Protein AF-A0A2G9NGN3-F1 (afdb_monomer_lite)

Structure (mmCIF, N/CA/C/O backbone):
data_AF-A0A2G9NGN3-F1
#
_entry.id   AF-A0A2G9NGN3-F1
#
loop_
_atom_site.group_PDB
_atom_site.id
_atom_site.type_symbol
_atom_site.label_atom_id
_atom_site.label_alt_id
_atom_site.label_comp_id
_atom_site.label_asym_id
_atom_site.label_entity_id
_atom_site.label_seq_id
_atom_site.pdbx_PDB_ins_code
_atom_site.Cartn_x
_atom_site.Cartn_y
_atom_site.Cartn_z
_atom_site.occupancy
_atom_site.B_iso_or_equiv
_atom_site.auth_seq_id
_atom_site.auth_comp_id
_atom_site.auth_asym_id
_atom_site.auth_atom_id
_atom_site.pdbx_PDB_model_num
ATOM 1 N N . SER A 1 1 ? 14.730 -6.943 -9.036 1.00 82.19 1 SER A N 1
ATOM 2 C CA . SER A 1 1 ? 13.818 -6.317 -10.013 1.00 82.19 1 SER A CA 1
ATOM 3 C C . SER A 1 1 ? 13.736 -4.827 -9.700 1.00 82.19 1 SER A C 1
ATOM 5 O O . SER A 1 1 ? 13.784 -4.526 -8.514 1.00 82.19 1 SER A O 1
ATOM 7 N N . PRO A 1 2 ? 13.658 -3.907 -10.675 1.00 87.94 2 PRO A N 1
ATOM 8 C CA . PRO A 1 2 ? 13.724 -4.167 -12.115 1.00 87.94 2 PRO A CA 1
ATOM 9 C C . PRO A 1 2 ? 15.022 -4.877 -12.542 1.00 87.94 2 PRO A C 1
ATOM 11 O O . PRO A 1 2 ? 15.938 -5.084 -11.734 1.00 87.94 2 PRO A O 1
ATOM 14 N N . GLU A 1 3 ? 15.073 -5.373 -13.772 1.00 89.75 3 GLU A N 1
ATOM 15 C CA . GLU A 1 3 ? 16.328 -5.863 -14.355 1.00 89.75 3 GLU A CA 1
ATOM 16 C C . GLU A 1 3 ? 17.236 -4.690 -14.732 1.00 89.75 3 GLU A C 1
ATOM 18 O O . GLU A 1 3 ? 16.811 -3.532 -14.721 1.00 89.75 3 GLU A O 1
ATOM 23 N N . ASP A 1 4 ? 18.510 -4.977 -14.987 1.00 95.38 4 ASP A N 1
ATOM 24 C CA . ASP A 1 4 ? 19.425 -3.941 -15.453 1.00 95.38 4 ASP A CA 1
ATOM 25 C C . ASP A 1 4 ? 19.000 -3.433 -16.838 1.00 95.38 4 ASP A C 1
ATOM 27 O O . ASP A 1 4 ? 18.594 -4.211 -17.698 1.00 95.38 4 ASP A O 1
ATOM 31 N N . SER A 1 5 ? 19.083 -2.119 -17.040 1.00 94.56 5 SER A N 1
ATOM 32 C CA . SER A 1 5 ? 18.631 -1.412 -18.245 1.00 94.56 5 SER A CA 1
ATOM 33 C C . SER A 1 5 ? 17.129 -1.536 -18.549 1.00 94.56 5 SER A C 1
ATOM 35 O O . SER A 1 5 ? 16.701 -1.325 -19.686 1.00 94.56 5 SER A O 1
ATOM 37 N N . ALA A 1 6 ? 16.300 -1.830 -17.542 1.00 88.75 6 ALA A N 1
ATOM 38 C CA . ALA A 1 6 ? 14.851 -1.880 -17.715 1.00 88.75 6 ALA A CA 1
ATOM 39 C C . ALA A 1 6 ? 14.280 -0.518 -18.155 1.00 88.75 6 ALA A C 1
ATOM 41 O O . ALA A 1 6 ? 14.735 0.541 -17.718 1.00 88.75 6 ALA A O 1
ATOM 42 N N . THR A 1 7 ? 13.244 -0.546 -18.994 1.00 89.12 7 THR A N 1
ATOM 43 C CA . THR A 1 7 ? 12.468 0.640 -19.385 1.00 89.12 7 THR A CA 1
ATOM 44 C C . THR A 1 7 ? 11.006 0.424 -19.019 1.00 89.12 7 THR A C 1
ATOM 46 O O . THR A 1 7 ? 10.452 -0.634 -19.308 1.00 89.12 7 THR A O 1
ATOM 49 N N . THR A 1 8 ? 10.377 1.409 -18.384 1.00 80.81 8 THR A N 1
ATOM 50 C CA . THR A 1 8 ? 8.965 1.345 -17.989 1.00 80.81 8 THR A CA 1
ATOM 51 C C . THR A 1 8 ? 8.271 2.681 -18.224 1.00 80.81 8 THR A C 1
ATOM 53 O O . THR A 1 8 ? 8.883 3.742 -18.125 1.00 80.81 8 THR A O 1
ATOM 56 N N . THR A 1 9 ? 6.981 2.635 -18.540 1.00 77.69 9 THR A N 1
ATOM 57 C CA . THR A 1 9 ? 6.101 3.811 -18.586 1.00 77.69 9 THR A CA 1
ATOM 58 C C . THR A 1 9 ? 5.434 4.078 -17.233 1.00 77.69 9 THR A C 1
ATOM 60 O O . THR A 1 9 ? 4.827 5.125 -17.037 1.00 77.69 9 THR A O 1
ATOM 63 N N . ASN A 1 10 ? 5.556 3.144 -16.284 1.00 71.50 10 ASN A N 1
ATOM 64 C CA . ASN A 1 10 ? 5.054 3.301 -14.928 1.00 71.50 10 ASN A CA 1
ATOM 65 C C . ASN A 1 10 ? 6.069 4.086 -14.088 1.00 71.50 10 ASN A C 1
ATOM 67 O O . ASN A 1 10 ? 7.189 3.625 -13.861 1.00 71.50 10 ASN A O 1
ATOM 71 N N . ASN A 1 11 ? 5.659 5.262 -13.623 1.00 73.81 11 ASN A N 1
ATOM 72 C CA . ASN A 1 11 ? 6.430 6.099 -12.713 1.00 73.81 11 ASN A CA 1
ATOM 73 C C . ASN A 1 11 ? 6.553 5.483 -11.310 1.00 73.81 11 ASN A C 1
ATOM 75 O O . ASN A 1 11 ? 7.486 5.815 -10.588 1.00 73.81 11 ASN A O 1
ATOM 79 N N . LEU A 1 12 ? 5.673 4.562 -10.913 1.00 67.44 12 LEU A N 1
ATOM 80 C CA . LEU A 1 12 ? 5.796 3.827 -9.660 1.00 67.44 12 LEU A CA 1
ATOM 81 C C . LEU A 1 12 ? 6.631 2.556 -9.842 1.00 67.44 12 LEU A C 1
ATOM 83 O O . LEU A 1 12 ? 6.221 1.592 -10.491 1.00 67.44 12 LEU A O 1
ATOM 87 N N . VAL A 1 13 ? 7.803 2.535 -9.215 1.00 80.00 13 VAL A N 1
ATOM 88 C CA . VAL A 1 13 ? 8.791 1.469 -9.380 1.00 80.00 13 VAL A CA 1
ATOM 89 C C . VAL A 1 13 ? 8.933 0.666 -8.095 1.00 80.00 13 VAL A C 1
ATOM 91 O O . VAL A 1 13 ? 9.247 1.215 -7.039 1.00 80.00 13 VAL A O 1
ATOM 94 N N . ARG A 1 14 ? 8.770 -0.659 -8.204 1.00 81.44 14 ARG A N 1
ATOM 95 C CA . ARG A 1 14 ? 9.075 -1.624 -7.140 1.00 81.44 14 ARG A CA 1
ATOM 96 C C . ARG A 1 14 ? 10.495 -2.175 -7.309 1.00 81.44 14 ARG A C 1
ATOM 98 O O . ARG A 1 14 ? 10.758 -2.941 -8.234 1.00 81.44 14 ARG A O 1
ATOM 105 N N . PHE A 1 15 ? 11.384 -1.842 -6.377 1.00 85.94 15 PHE A N 1
ATOM 106 C CA . PHE A 1 15 ? 12.739 -2.383 -6.274 1.00 85.94 15 PHE A CA 1
ATOM 107 C C . PHE A 1 15 ? 12.742 -3.618 -5.377 1.00 85.94 15 PHE A C 1
ATOM 109 O O . PHE A 1 15 ? 12.853 -3.509 -4.159 1.00 85.94 15 PHE A O 1
ATOM 116 N N . PHE A 1 16 ? 12.585 -4.788 -5.983 1.00 85.56 16 PHE A N 1
ATOM 117 C CA . PHE A 1 16 ? 12.624 -6.077 -5.298 1.00 85.56 16 PHE A CA 1
ATOM 118 C C . PHE A 1 16 ? 14.050 -6.626 -5.215 1.00 85.56 16 PHE A C 1
ATOM 120 O O . PHE A 1 16 ? 14.773 -6.622 -6.224 1.00 85.56 16 PHE A O 1
ATOM 127 N N . TYR A 1 17 ? 14.414 -7.168 -4.054 1.00 87.56 17 TYR A N 1
ATOM 128 C CA . TYR A 1 17 ? 15.732 -7.730 -3.778 1.00 87.56 17 TYR A CA 1
ATOM 129 C C . TYR A 1 17 ? 15.653 -8.978 -2.902 1.00 87.56 17 TYR A C 1
ATOM 131 O O . TYR A 1 17 ? 14.761 -9.116 -2.077 1.00 87.56 17 TYR A O 1
ATOM 139 N N . GLY A 1 18 ? 16.624 -9.873 -3.078 1.00 85.12 18 GLY A N 1
ATOM 140 C CA . GLY A 1 18 ? 16.864 -10.979 -2.158 1.00 85.12 18 GLY A CA 1
ATOM 141 C C . GLY A 1 18 ? 18.117 -10.697 -1.340 1.00 85.12 18 GLY A C 1
ATOM 142 O O . GLY A 1 18 ? 19.122 -10.255 -1.899 1.00 85.12 18 GLY A O 1
ATOM 143 N N . ALA A 1 19 ? 18.053 -10.961 -0.041 1.00 83.69 19 ALA A N 1
ATOM 144 C CA . ALA A 1 19 ? 19.193 -10.948 0.861 1.00 83.69 19 ALA A CA 1
ATOM 145 C C . ALA A 1 19 ? 19.331 -12.343 1.481 1.00 83.69 19 ALA A C 1
ATOM 147 O O . ALA A 1 19 ? 18.387 -12.880 2.059 1.00 83.69 19 ALA A O 1
ATOM 148 N N . THR A 1 20 ? 20.499 -12.956 1.330 1.00 80.50 20 THR A N 1
ATOM 149 C CA . THR A 1 20 ? 20.820 -14.240 1.961 1.00 80.50 20 THR A CA 1
ATOM 150 C C . THR A 1 20 ? 21.951 -14.021 2.941 1.00 80.50 20 THR A C 1
ATOM 152 O O . THR A 1 20 ? 23.003 -13.518 2.549 1.00 80.50 20 THR A O 1
ATOM 155 N N . ASP A 1 21 ? 21.735 -14.420 4.184 1.00 75.50 21 ASP A N 1
ATOM 156 C CA . ASP A 1 21 ? 22.697 -14.294 5.270 1.00 75.50 21 ASP A CA 1
ATOM 157 C C . ASP A 1 21 ? 22.572 -15.527 6.172 1.00 75.50 21 ASP A C 1
ATOM 159 O O . ASP A 1 21 ? 21.479 -16.063 6.354 1.00 75.50 21 ASP A O 1
ATOM 163 N N . ASN A 1 22 ? 23.695 -16.003 6.695 1.00 72.00 22 ASN A N 1
ATOM 164 C CA . ASN A 1 22 ? 23.764 -17.109 7.638 1.00 72.00 22 ASN A CA 1
ATOM 165 C C . ASN A 1 22 ? 23.511 -16.690 9.099 1.00 72.00 22 ASN A C 1
ATOM 167 O O . ASN A 1 22 ? 23.334 -17.577 9.932 1.00 72.00 22 ASN A O 1
ATOM 171 N N . TYR A 1 23 ? 23.476 -15.387 9.408 1.00 69.25 23 TYR A N 1
ATOM 172 C CA . TYR A 1 23 ? 23.288 -14.838 10.761 1.00 69.25 23 TYR A CA 1
ATOM 173 C C . TYR A 1 23 ? 22.210 -13.742 10.858 1.00 69.25 23 TYR A C 1
ATOM 175 O O . TYR A 1 23 ? 22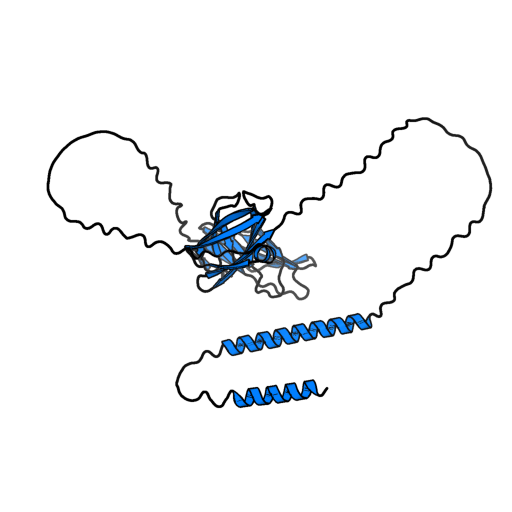.254 -12.923 11.774 1.00 69.25 23 TYR A O 1
ATOM 183 N N . GLU A 1 24 ? 21.214 -13.781 9.965 1.00 70.12 24 GLU A N 1
ATOM 184 C CA . GLU A 1 24 ? 20.130 -12.792 9.830 1.00 70.12 24 GLU A CA 1
ATOM 185 C C . GLU A 1 24 ? 20.623 -11.405 9.397 1.00 70.12 24 GLU A C 1
ATOM 187 O O . GLU A 1 24 ? 21.144 -10.605 10.181 1.00 70.12 24 GLU A O 1
ATOM 192 N N . ALA A 1 25 ? 20.355 -11.075 8.136 1.00 74.69 25 ALA A N 1
ATOM 193 C CA . ALA A 1 25 ? 20.560 -9.723 7.656 1.00 74.69 25 ALA A CA 1
ATOM 194 C C . ALA A 1 25 ? 19.607 -8.765 8.404 1.00 74.69 25 ALA A C 1
ATOM 196 O O . ALA A 1 25 ? 18.438 -9.075 8.631 1.00 74.69 25 ALA A O 1
ATOM 197 N N . ASN A 1 26 ? 20.106 -7.592 8.795 1.00 81.31 26 ASN A N 1
ATOM 198 C CA . ASN A 1 26 ? 19.409 -6.658 9.680 1.00 81.31 26 ASN A CA 1
ATOM 199 C C . ASN A 1 26 ? 18.567 -5.655 8.882 1.00 81.31 26 ASN A C 1
ATOM 201 O O . ASN A 1 26 ? 17.352 -5.544 9.054 1.00 81.31 26 ASN A O 1
ATOM 205 N N . ASN A 1 27 ? 19.216 -4.929 7.972 1.00 89.25 27 ASN A N 1
ATOM 206 C CA . ASN A 1 27 ? 18.572 -3.887 7.187 1.00 89.25 27 ASN A CA 1
ATOM 207 C C . ASN A 1 27 ? 19.219 -3.717 5.814 1.00 89.25 27 ASN A C 1
ATOM 209 O O . ASN A 1 27 ? 20.425 -3.866 5.655 1.00 89.25 27 ASN A O 1
ATOM 213 N N . CYS A 1 28 ? 18.417 -3.351 4.819 1.00 92.44 28 CYS A N 1
ATOM 214 C CA . CYS A 1 28 ? 18.902 -2.962 3.502 1.00 92.44 28 CYS A CA 1
ATOM 215 C C . CYS A 1 28 ? 18.580 -1.508 3.207 1.00 92.44 28 CYS A C 1
ATOM 217 O O . CYS A 1 28 ? 17.561 -0.971 3.641 1.00 92.44 28 CYS A O 1
ATOM 219 N N . SER A 1 29 ? 19.432 -0.883 2.413 1.00 94.75 29 SER A N 1
ATOM 220 C CA . SER A 1 29 ? 19.285 0.460 1.898 1.00 94.75 29 SER A CA 1
ATOM 221 C C . SER A 1 29 ? 19.186 0.464 0.379 1.00 94.75 29 SER A C 1
ATOM 223 O O . SER A 1 29 ? 19.890 -0.274 -0.303 1.00 94.75 29 SER A O 1
ATOM 225 N N . LEU A 1 30 ? 18.323 1.327 -0.156 1.00 94.69 30 LEU A N 1
ATOM 226 C CA . LEU A 1 30 ? 18.241 1.612 -1.586 1.00 94.69 30 LEU A CA 1
ATOM 227 C C . LEU A 1 30 ? 18.980 2.913 -1.884 1.00 94.69 30 LEU A C 1
ATOM 229 O O . LEU A 1 30 ? 18.683 3.955 -1.292 1.00 94.69 30 LEU A O 1
ATOM 233 N N . THR A 1 31 ? 19.886 2.870 -2.856 1.00 96.56 31 THR A N 1
ATOM 234 C CA . THR A 1 31 ? 20.535 4.060 -3.410 1.00 96.56 31 THR A CA 1
ATOM 235 C C . THR A 1 31 ? 20.034 4.338 -4.823 1.00 96.56 31 THR A C 1
ATOM 237 O O . THR A 1 31 ? 19.830 3.415 -5.610 1.00 96.56 31 THR A O 1
ATOM 240 N N . LYS A 1 32 ? 19.849 5.618 -5.158 1.00 94.56 32 LYS A N 1
ATOM 241 C CA . LYS A 1 32 ? 19.476 6.124 -6.484 1.00 94.56 32 LYS A CA 1
ATOM 242 C C . LYS A 1 32 ? 20.470 7.200 -6.903 1.00 94.56 32 LYS A C 1
ATOM 244 O O . LYS A 1 32 ? 20.630 8.189 -6.194 1.00 94.56 32 LYS A O 1
ATOM 249 N N . LYS A 1 33 ? 21.133 7.026 -8.049 1.00 92.00 33 LYS A N 1
ATOM 250 C CA . LYS A 1 33 ? 22.217 7.905 -8.531 1.00 92.00 33 LYS A CA 1
ATOM 251 C C . LYS A 1 33 ? 23.298 8.139 -7.463 1.00 92.00 33 LYS A C 1
ATOM 253 O O . LYS A 1 33 ? 23.784 9.249 -7.295 1.00 92.00 33 LYS A O 1
ATOM 258 N N . GLY A 1 34 ? 23.624 7.088 -6.705 1.00 88.88 34 GLY A N 1
ATOM 259 C CA . GLY A 1 34 ? 24.591 7.132 -5.602 1.00 88.88 34 GLY A CA 1
ATOM 260 C C . GLY A 1 34 ? 24.075 7.753 -4.297 1.00 88.88 34 GLY A C 1
ATOM 261 O O . GLY A 1 34 ? 24.792 7.734 -3.304 1.00 88.88 34 GLY A O 1
ATOM 262 N N . VAL A 1 35 ? 22.841 8.264 -4.260 1.00 91.25 35 VAL A N 1
ATOM 263 C CA . VAL A 1 35 ? 22.244 8.874 -3.063 1.00 91.25 35 VAL A CA 1
ATOM 264 C C . VAL A 1 35 ? 21.347 7.867 -2.356 1.00 91.25 35 VAL A C 1
ATOM 266 O O . VAL A 1 35 ? 20.499 7.242 -2.989 1.00 91.25 35 VAL A O 1
ATOM 269 N N . LEU A 1 36 ? 21.510 7.718 -1.042 1.00 91.56 36 LEU A N 1
ATOM 270 C CA . LEU A 1 36 ? 20.612 6.927 -0.202 1.00 91.56 36 LEU A CA 1
ATOM 271 C C . LEU A 1 36 ? 19.203 7.526 -0.232 1.00 91.56 36 LEU A C 1
ATOM 273 O O . LEU A 1 36 ? 19.026 8.692 0.109 1.00 91.56 36 LEU A O 1
ATOM 277 N N . ILE A 1 37 ? 18.207 6.726 -0.610 1.00 88.06 37 ILE A N 1
ATOM 278 C CA . ILE A 1 37 ? 16.809 7.172 -0.660 1.00 88.06 37 ILE A CA 1
ATOM 279 C C . ILE A 1 37 ? 15.879 6.379 0.252 1.00 88.06 37 ILE A C 1
ATOM 281 O O . ILE A 1 37 ? 14.797 6.870 0.541 1.00 88.06 37 ILE A O 1
ATOM 285 N N . GLY A 1 38 ? 16.291 5.205 0.744 1.00 86.19 38 GLY A N 1
ATOM 286 C CA . GLY A 1 38 ? 15.483 4.415 1.672 1.00 86.19 38 GLY A CA 1
ATOM 287 C C . GLY A 1 38 ? 16.278 3.392 2.465 1.00 86.19 38 GLY A C 1
ATOM 288 O O . GLY A 1 38 ? 17.346 2.966 2.032 1.00 86.19 38 GLY A O 1
ATOM 289 N N . ASN A 1 39 ? 15.725 2.980 3.606 1.00 88.19 39 ASN A N 1
ATOM 290 C CA . ASN A 1 39 ? 16.223 1.894 4.448 1.00 88.19 39 ASN A CA 1
ATOM 291 C C . ASN A 1 39 ? 15.035 1.054 4.953 1.00 88.19 39 ASN A C 1
ATOM 293 O O . ASN A 1 39 ? 13.986 1.618 5.262 1.00 88.19 39 ASN A O 1
ATOM 297 N N . LYS A 1 40 ? 15.167 -0.274 4.989 1.00 82.88 40 LYS A N 1
ATOM 298 C CA . LYS A 1 40 ? 14.117 -1.201 5.435 1.00 82.88 40 LYS A CA 1
ATOM 299 C C . LYS A 1 40 ? 14.741 -2.414 6.122 1.00 82.88 40 LYS A C 1
ATOM 301 O O . LYS A 1 40 ? 15.769 -2.913 5.665 1.00 82.88 40 LYS A O 1
ATOM 306 N N . GLY A 1 41 ? 14.096 -2.904 7.180 1.00 81.81 41 GLY A N 1
ATOM 307 C CA . GLY A 1 41 ? 14.403 -4.214 7.757 1.00 81.81 41 GLY A CA 1
ATOM 308 C C . GLY A 1 41 ? 14.161 -5.348 6.756 1.00 81.81 41 GLY A C 1
ATOM 309 O O . GLY A 1 41 ? 13.465 -5.169 5.752 1.00 81.81 41 GLY A O 1
ATOM 310 N N . ILE A 1 42 ? 14.761 -6.505 7.015 1.00 80.44 42 ILE A N 1
ATOM 311 C CA . ILE A 1 42 ? 14.714 -7.661 6.115 1.00 80.44 42 ILE A CA 1
ATOM 312 C C . ILE A 1 42 ? 13.763 -8.709 6.685 1.00 80.44 42 ILE A C 1
ATOM 314 O O . ILE A 1 42 ? 13.815 -9.026 7.868 1.00 80.44 42 ILE A O 1
ATOM 318 N N . ASN A 1 43 ? 12.913 -9.260 5.822 1.00 71.00 43 ASN A N 1
ATOM 319 C CA . ASN A 1 43 ? 12.114 -10.439 6.126 1.00 71.00 43 ASN A CA 1
ATOM 320 C C . ASN A 1 43 ? 12.844 -11.693 5.623 1.00 71.00 43 ASN A C 1
ATOM 322 O O . ASN A 1 43 ? 13.338 -11.717 4.491 1.00 71.00 43 ASN A O 1
ATOM 326 N N . GLU A 1 44 ? 12.892 -12.740 6.451 1.00 67.88 44 GLU A N 1
ATOM 327 C CA . GLU A 1 44 ? 13.602 -14.002 6.167 1.00 67.88 44 GLU A CA 1
ATOM 328 C C . GLU A 1 44 ? 13.041 -14.765 4.957 1.00 67.88 44 GLU A C 1
ATOM 330 O O . GLU A 1 44 ? 13.741 -15.559 4.329 1.00 67.88 44 GLU A O 1
ATOM 335 N N . ASP A 1 45 ? 11.783 -14.512 4.592 1.00 66.56 45 ASP A N 1
ATOM 336 C CA . ASP A 1 45 ? 11.112 -15.183 3.481 1.00 66.56 45 ASP A CA 1
ATOM 337 C C . ASP A 1 45 ? 11.571 -14.699 2.096 1.00 66.56 45 ASP A C 1
ATOM 339 O O . ASP A 1 45 ? 11.191 -15.306 1.093 1.00 66.56 45 ASP A O 1
ATOM 343 N N . ASN A 1 46 ? 12.361 -13.617 2.030 1.00 66.50 46 ASN A N 1
ATOM 344 C CA . ASN A 1 46 ? 12.819 -12.906 0.828 1.00 66.50 46 ASN A CA 1
ATOM 345 C C . ASN A 1 46 ? 11.734 -12.448 -0.163 1.00 66.50 46 ASN A C 1
ATOM 347 O O . ASN A 1 46 ? 12.009 -11.615 -1.021 1.00 66.50 46 ASN A O 1
ATOM 351 N N . ASN A 1 47 ? 10.496 -12.912 -0.021 1.00 62.81 47 ASN A N 1
ATOM 352 C CA . ASN A 1 47 ? 9.354 -12.567 -0.859 1.00 62.81 47 ASN A CA 1
ATOM 353 C C . ASN A 1 47 ? 8.769 -11.194 -0.514 1.00 62.81 47 ASN A C 1
ATOM 355 O O . ASN A 1 47 ? 8.035 -10.623 -1.317 1.00 62.81 47 ASN A O 1
ATOM 359 N N . SER A 1 48 ? 9.129 -10.641 0.643 1.00 68.06 48 SER A N 1
ATOM 360 C CA . SER A 1 48 ? 8.595 -9.373 1.152 1.00 68.06 48 SER A CA 1
ATOM 361 C C . SER A 1 48 ? 9.623 -8.220 1.130 1.00 68.06 48 SER A C 1
ATOM 363 O O . SER A 1 48 ? 9.373 -7.116 1.636 1.00 68.06 48 SER A O 1
ATOM 365 N N . ASN A 1 49 ? 10.791 -8.462 0.527 1.00 83.88 49 ASN A N 1
ATOM 366 C CA . ASN A 1 49 ? 11.931 -7.548 0.506 1.00 83.88 49 ASN A CA 1
ATOM 367 C C . ASN A 1 49 ? 11.901 -6.656 -0.741 1.00 83.88 49 ASN A C 1
ATOM 369 O O . ASN A 1 49 ? 12.399 -6.986 -1.819 1.00 83.88 49 ASN A O 1
ATOM 373 N N . TYR A 1 50 ? 11.265 -5.496 -0.593 1.00 84.12 50 TYR A N 1
ATOM 374 C CA . TYR A 1 50 ? 11.169 -4.506 -1.655 1.00 84.12 50 TYR A CA 1
ATOM 375 C C . TYR A 1 50 ? 11.048 -3.075 -1.128 1.00 84.12 50 TYR A C 1
ATOM 377 O O . TYR A 1 50 ? 10.550 -2.837 -0.021 1.00 84.12 50 TYR A O 1
ATOM 385 N N . PHE A 1 51 ? 11.439 -2.134 -1.986 1.00 82.38 51 PHE A N 1
ATOM 386 C CA . PHE A 1 51 ? 11.143 -0.708 -1.875 1.00 82.38 51 PHE A CA 1
ATOM 387 C C . PHE A 1 51 ? 10.194 -0.269 -2.984 1.00 82.38 51 PHE A C 1
ATOM 389 O O . PHE A 1 51 ? 10.218 -0.841 -4.073 1.00 82.38 51 PHE A O 1
ATOM 396 N N . ILE A 1 52 ? 9.398 0.769 -2.737 1.00 76.06 52 ILE A N 1
ATOM 397 C CA . ILE A 1 52 ? 8.508 1.352 -3.743 1.00 76.06 52 ILE A CA 1
ATOM 398 C C . ILE A 1 52 ? 8.726 2.858 -3.761 1.00 76.06 52 ILE A C 1
ATOM 400 O O . ILE A 1 52 ? 8.655 3.501 -2.719 1.00 76.06 52 ILE A O 1
ATOM 404 N N . TYR A 1 53 ? 9.019 3.402 -4.940 1.00 77.75 53 TYR A N 1
ATOM 405 C CA . TYR A 1 53 ? 9.213 4.835 -5.145 1.00 77.75 53 TYR A CA 1
ATOM 406 C C . TYR A 1 53 ? 8.516 5.289 -6.416 1.00 77.75 53 TYR A C 1
ATOM 408 O O . TYR A 1 53 ? 8.613 4.627 -7.449 1.00 77.75 53 TYR A O 1
ATOM 416 N N . THR A 1 54 ? 7.885 6.458 -6.352 1.00 77.00 54 THR A N 1
ATOM 417 C CA . THR A 1 54 ? 7.468 7.190 -7.547 1.00 77.00 54 THR A CA 1
ATOM 418 C C . THR A 1 54 ? 8.667 7.964 -8.085 1.00 77.00 54 THR A C 1
ATOM 420 O O . THR A 1 54 ? 9.285 8.753 -7.369 1.00 77.00 54 THR A O 1
ATOM 423 N N . LEU A 1 55 ? 9.025 7.712 -9.337 1.00 81.12 55 LEU A N 1
ATOM 424 C CA . LEU A 1 55 ? 10.104 8.356 -10.066 1.00 81.12 55 LEU A CA 1
ATOM 425 C C . LEU A 1 55 ? 9.521 9.134 -11.240 1.00 81.12 55 LEU A C 1
ATOM 427 O O . LEU A 1 55 ? 8.665 8.637 -11.963 1.00 81.12 55 LEU A O 1
ATOM 431 N N . GLU A 1 56 ? 10.000 10.354 -11.434 1.00 84.19 56 GLU A N 1
ATOM 432 C CA . GLU A 1 56 ? 9.684 11.134 -12.626 1.00 84.19 56 GLU A CA 1
ATOM 433 C C . GLU A 1 56 ? 10.271 10.482 -13.886 1.00 84.19 56 GLU A C 1
ATOM 435 O O . GLU A 1 56 ? 11.030 9.510 -13.827 1.00 84.19 56 GLU A O 1
ATOM 440 N N . ASN A 1 57 ? 9.931 11.030 -15.048 1.00 85.94 57 ASN A N 1
ATOM 441 C CA . ASN A 1 57 ? 10.558 10.601 -16.287 1.00 85.94 57 ASN A CA 1
ATOM 442 C C . ASN A 1 57 ? 12.058 10.874 -16.264 1.00 85.94 57 ASN A C 1
ATOM 444 O O . ASN A 1 57 ? 12.514 11.946 -15.867 1.00 85.94 57 ASN A O 1
ATOM 448 N N . GLY A 1 58 ? 12.829 9.913 -16.755 1.00 92.81 58 GLY A N 1
ATOM 449 C CA . GLY A 1 58 ? 14.271 10.042 -16.856 1.00 92.81 58 GLY A CA 1
ATOM 450 C C . GLY A 1 58 ? 15.006 8.728 -16.662 1.00 92.81 58 GLY A C 1
ATOM 451 O O . GLY A 1 58 ? 14.421 7.658 -16.512 1.00 92.81 58 GLY A O 1
ATOM 452 N N . GLN A 1 59 ? 16.331 8.830 -16.674 1.00 95.81 59 GLN A N 1
ATOM 453 C CA . GLN A 1 59 ? 17.231 7.704 -16.454 1.00 95.81 59 GLN A CA 1
ATOM 454 C C . GLN A 1 59 ? 17.798 7.751 -15.037 1.00 95.81 59 GLN A C 1
ATOM 456 O O . GLN A 1 59 ? 18.228 8.807 -14.551 1.00 95.81 59 GLN A O 1
ATOM 461 N N . TYR A 1 60 ? 17.823 6.594 -14.387 1.00 94.69 60 TYR A N 1
ATOM 462 C CA . TYR A 1 60 ? 18.277 6.397 -13.019 1.00 94.69 60 TYR A CA 1
ATOM 463 C C . TYR A 1 60 ? 19.234 5.216 -12.943 1.00 94.69 60 TYR A C 1
ATOM 465 O O . TYR A 1 60 ? 19.055 4.213 -13.626 1.00 94.69 60 TYR A O 1
ATOM 473 N N . THR A 1 61 ? 20.217 5.316 -12.055 1.00 97.25 61 THR A N 1
ATOM 474 C CA . THR A 1 61 ? 20.981 4.163 -11.579 1.00 97.25 61 THR A CA 1
ATOM 475 C C . THR A 1 61 ? 20.557 3.844 -10.157 1.00 97.25 61 THR A C 1
ATOM 477 O O . THR A 1 61 ? 20.242 4.759 -9.393 1.00 97.25 61 THR A O 1
ATOM 480 N N . TRP A 1 62 ? 20.527 2.570 -9.791 1.00 96.31 62 TRP A N 1
ATOM 481 C CA . TRP A 1 62 ? 20.144 2.141 -8.455 1.00 96.31 62 TRP A CA 1
ATOM 482 C C . TRP A 1 62 ? 20.924 0.909 -8.003 1.00 96.31 62 TRP A C 1
ATOM 484 O O . TRP A 1 62 ? 21.370 0.105 -8.820 1.00 96.31 62 TRP A O 1
ATOM 494 N N . SER A 1 63 ? 21.098 0.767 -6.694 1.00 97.12 63 SER A N 1
ATOM 495 C CA . SER A 1 63 ? 21.681 -0.426 -6.077 1.00 97.12 63 SER A CA 1
ATOM 496 C C . SER A 1 63 ? 21.133 -0.605 -4.667 1.00 97.12 63 SER A C 1
ATOM 498 O O . SER A 1 63 ? 20.617 0.349 -4.075 1.00 97.12 63 SER A O 1
ATOM 500 N N . ILE A 1 64 ? 21.215 -1.824 -4.144 1.00 95.38 64 ILE A N 1
ATOM 501 C CA . ILE A 1 64 ? 20.765 -2.144 -2.792 1.00 95.38 64 ILE A CA 1
ATOM 502 C C . ILE A 1 64 ? 21.948 -2.642 -1.979 1.00 95.38 64 ILE A C 1
ATOM 504 O O . ILE A 1 64 ? 22.681 -3.512 -2.440 1.00 95.38 64 ILE A O 1
ATOM 508 N N . THR A 1 65 ? 22.110 -2.103 -0.776 1.00 94.56 65 THR A N 1
ATOM 509 C CA . THR A 1 65 ? 23.154 -2.504 0.168 1.00 94.56 65 THR A CA 1
ATOM 510 C C . THR A 1 65 ? 22.501 -3.048 1.421 1.00 94.56 65 THR A C 1
ATOM 512 O O . THR A 1 65 ? 21.704 -2.357 2.041 1.00 94.56 65 THR A O 1
ATOM 515 N N . CYS A 1 66 ? 22.820 -4.275 1.804 1.00 93.00 66 CYS A N 1
ATOM 516 C CA . CYS A 1 66 ? 22.302 -4.892 3.018 1.00 93.00 66 CYS A CA 1
ATOM 517 C C . CYS A 1 66 ? 23.400 -4.988 4.067 1.00 93.00 66 CYS A C 1
ATOM 519 O O . CYS A 1 66 ? 24.548 -5.260 3.719 1.00 93.00 66 CYS A O 1
ATOM 521 N N . TYR A 1 67 ? 23.031 -4.765 5.324 1.00 90.44 67 TYR A N 1
ATOM 522 C CA . TYR A 1 67 ? 23.896 -4.836 6.490 1.00 90.44 67 TYR A CA 1
ATOM 523 C C . TYR A 1 67 ? 23.384 -5.916 7.439 1.00 90.44 67 TYR A C 1
ATOM 525 O O . TYR A 1 67 ? 22.172 -6.061 7.626 1.00 90.44 67 TYR A O 1
ATOM 533 N N . ASP A 1 68 ? 24.300 -6.658 8.047 1.00 89.75 68 ASP A N 1
ATOM 534 C CA . ASP A 1 68 ? 23.993 -7.604 9.117 1.00 89.75 68 ASP A CA 1
ATOM 535 C C . ASP A 1 68 ? 24.073 -6.930 10.502 1.00 89.75 68 ASP A C 1
ATOM 537 O O . ASP A 1 68 ? 24.390 -5.742 10.640 1.00 89.75 68 ASP A O 1
ATOM 541 N N . LYS A 1 69 ? 23.765 -7.684 11.562 1.00 84.94 69 LYS A N 1
ATOM 542 C CA . LYS A 1 69 ? 23.849 -7.186 12.949 1.00 84.94 69 LYS A CA 1
ATOM 543 C C . LYS A 1 69 ? 25.291 -6.951 13.424 1.00 84.94 69 LYS A C 1
ATOM 545 O O . LYS A 1 69 ? 25.492 -6.211 14.384 1.00 84.94 69 LYS A O 1
ATOM 550 N N . ALA A 1 70 ? 26.278 -7.566 12.773 1.00 88.19 70 ALA A N 1
ATOM 551 C CA . ALA A 1 70 ? 27.700 -7.401 13.067 1.00 88.19 70 ALA A CA 1
ATOM 552 C C . ALA A 1 70 ? 28.327 -6.200 12.328 1.00 88.19 70 ALA A C 1
ATOM 554 O O . ALA A 1 70 ? 29.488 -5.870 12.569 1.00 88.19 70 ALA A O 1
ATOM 555 N N . GLY A 1 71 ? 27.562 -5.526 11.463 1.00 87.31 71 GLY A N 1
ATOM 556 C CA . GLY A 1 71 ? 28.004 -4.384 10.668 1.00 87.31 71 GLY A CA 1
ATOM 557 C C . GLY A 1 71 ? 28.678 -4.758 9.345 1.00 87.31 71 GLY A C 1
ATOM 558 O O . GLY A 1 71 ? 29.172 -3.864 8.655 1.00 87.31 71 GLY A O 1
ATOM 559 N N . ASN A 1 72 ? 28.695 -6.037 8.954 1.00 89.81 72 ASN A N 1
ATOM 560 C CA . ASN A 1 72 ? 29.132 -6.419 7.615 1.00 89.81 72 ASN A CA 1
ATOM 561 C C . ASN A 1 72 ? 28.095 -5.962 6.596 1.00 89.81 72 ASN A C 1
ATOM 563 O O . ASN A 1 72 ? 26.904 -5.891 6.895 1.00 89.81 72 ASN A O 1
ATOM 567 N N . SER A 1 73 ? 28.544 -5.667 5.378 1.00 92.44 73 SER A N 1
ATOM 568 C CA . SER A 1 73 ? 27.645 -5.238 4.314 1.00 92.44 73 SER A CA 1
ATOM 569 C C . SER A 1 73 ? 27.979 -5.867 2.978 1.00 92.44 73 SER A C 1
ATOM 571 O O . SER A 1 73 ? 29.134 -6.185 2.692 1.00 92.44 73 SER A O 1
ATOM 573 N N . ASN A 1 74 ? 26.951 -6.023 2.153 1.00 92.69 74 ASN A N 1
ATOM 574 C CA . ASN A 1 74 ? 27.099 -6.428 0.768 1.00 92.69 74 ASN A CA 1
ATOM 575 C C . ASN A 1 74 ? 26.139 -5.632 -0.117 1.00 92.69 74 ASN A C 1
ATOM 577 O O . ASN A 1 74 ? 25.011 -5.337 0.282 1.00 92.69 74 ASN A O 1
ATOM 581 N N . SER A 1 75 ? 26.594 -5.292 -1.318 1.00 93.94 75 SER A N 1
ATOM 582 C CA . SER A 1 75 ? 25.849 -4.477 -2.273 1.00 93.94 75 SER A CA 1
ATOM 583 C C . SER A 1 75 ? 25.553 -5.265 -3.536 1.00 93.94 75 SER A C 1
ATOM 585 O O . SER A 1 75 ? 26.392 -6.014 -4.037 1.00 93.94 75 SER A O 1
ATOM 587 N N . THR A 1 76 ? 24.368 -5.056 -4.101 1.00 94.50 76 THR A N 1
ATOM 588 C CA . THR A 1 76 ? 24.068 -5.526 -5.452 1.00 94.50 76 THR A CA 1
ATOM 589 C C . THR A 1 76 ? 24.937 -4.795 -6.473 1.00 94.50 76 THR A C 1
ATOM 591 O O . THR A 1 76 ? 25.438 -3.698 -6.220 1.00 94.50 76 THR A O 1
ATOM 594 N N . SER A 1 77 ? 25.031 -5.345 -7.684 1.00 94.94 77 SER A N 1
ATOM 595 C CA . SER A 1 77 ? 25.488 -4.554 -8.824 1.00 94.94 77 SER A CA 1
ATOM 596 C C . SER A 1 77 ? 24.606 -3.314 -9.012 1.00 94.94 77 SER A C 1
ATOM 598 O O . SER A 1 77 ? 23.398 -3.344 -8.741 1.00 94.94 77 SER A O 1
ATOM 600 N N . THR A 1 78 ? 25.214 -2.224 -9.478 1.00 96.56 78 THR A N 1
ATOM 601 C CA . THR A 1 78 ? 24.480 -1.032 -9.907 1.00 96.56 78 THR A CA 1
ATOM 602 C C . THR A 1 78 ? 23.713 -1.349 -11.182 1.00 96.56 78 THR A C 1
ATOM 604 O O . THR A 1 78 ? 24.294 -1.856 -12.138 1.00 96.56 78 THR A O 1
ATOM 607 N N . ARG A 1 79 ? 22.417 -1.041 -11.191 1.00 96.12 79 ARG A N 1
ATOM 608 C CA . ARG A 1 79 ? 21.505 -1.278 -12.311 1.00 96.12 79 ARG A CA 1
ATOM 609 C C . ARG A 1 79 ? 20.954 0.030 -12.851 1.00 96.12 79 ARG A C 1
ATOM 611 O O . ARG A 1 79 ? 20.742 0.975 -12.092 1.00 96.12 79 ARG A O 1
ATOM 618 N N . SER A 1 80 ? 20.684 0.071 -14.145 1.00 96.56 80 SER A N 1
ATOM 619 C CA . SER A 1 80 ? 20.074 1.204 -14.838 1.00 96.56 80 SER A CA 1
ATOM 620 C C . SER A 1 80 ? 18.570 0.998 -15.019 1.00 96.56 80 SER A C 1
ATOM 622 O O . SER A 1 80 ? 18.102 -0.124 -15.198 1.00 96.56 80 SER A O 1
ATOM 624 N N . LEU A 1 81 ? 17.806 2.084 -14.963 1.00 94.75 81 LEU A N 1
ATOM 625 C CA . LEU A 1 81 ? 16.358 2.104 -15.142 1.00 94.75 81 LEU A CA 1
ATOM 626 C C . LEU A 1 81 ? 15.940 3.381 -15.876 1.00 94.75 81 LEU A C 1
ATOM 628 O O . LEU A 1 81 ? 16.329 4.477 -15.473 1.00 94.75 81 LEU A O 1
ATOM 632 N N . THR A 1 82 ? 15.104 3.244 -16.902 1.00 95.25 82 THR A N 1
ATOM 633 C CA . THR A 1 82 ? 14.528 4.365 -17.655 1.00 95.25 82 THR A CA 1
ATOM 634 C C . THR A 1 82 ? 13.021 4.445 -17.427 1.00 95.25 82 THR A C 1
ATOM 636 O O . THR A 1 82 ? 12.309 3.459 -17.621 1.00 95.25 82 THR A O 1
ATOM 639 N N . ILE A 1 83 ? 12.534 5.624 -17.039 1.00 89.31 83 ILE A N 1
ATOM 640 C CA . ILE A 1 83 ? 11.111 5.940 -16.883 1.00 89.31 83 ILE A CA 1
ATOM 641 C C . ILE A 1 83 ? 10.680 6.848 -18.034 1.00 89.31 83 ILE A C 1
ATOM 643 O O . ILE A 1 83 ? 11.169 7.970 -18.151 1.00 89.31 83 ILE A O 1
ATOM 647 N N . ASN A 1 84 ? 9.757 6.362 -18.861 1.00 86.31 84 ASN A N 1
ATOM 648 C CA . ASN A 1 84 ? 9.171 7.075 -19.998 1.00 86.31 84 ASN A CA 1
ATOM 649 C C . ASN A 1 84 ? 7.641 7.101 -19.864 1.00 86.31 84 ASN A C 1
ATOM 651 O O . ASN A 1 84 ? 6.919 6.632 -20.742 1.00 86.31 84 ASN A O 1
ATOM 655 N N . GLY A 1 85 ? 7.138 7.562 -18.721 1.00 67.50 85 GLY A N 1
ATOM 656 C CA . GLY A 1 85 ? 5.707 7.684 -18.475 1.00 67.50 85 GLY A CA 1
ATOM 657 C C . GLY A 1 85 ? 5.107 8.913 -19.148 1.00 67.50 85 GLY A C 1
ATOM 658 O O . GLY A 1 85 ? 5.747 9.948 -19.299 1.00 67.50 85 GLY A O 1
ATOM 659 N N . ILE A 1 86 ? 3.847 8.833 -19.543 1.00 55.38 86 ILE A N 1
ATOM 660 C CA . ILE A 1 86 ? 3.049 10.028 -19.818 1.00 55.38 86 ILE A CA 1
ATOM 661 C C . ILE A 1 86 ? 2.562 10.516 -18.456 1.00 55.38 86 ILE A C 1
ATOM 663 O O . ILE A 1 86 ? 1.809 9.810 -17.790 1.00 55.38 86 ILE A O 1
ATOM 667 N N . LEU A 1 87 ? 3.033 11.682 -18.002 1.00 53.06 87 LEU A N 1
ATOM 668 C CA . LEU A 1 87 ? 2.379 12.363 -16.887 1.00 53.06 87 LEU A CA 1
ATOM 669 C C . LEU A 1 87 ? 0.954 12.642 -17.366 1.00 53.06 87 LEU A C 1
ATOM 671 O O . LEU A 1 87 ? 0.781 13.407 -18.315 1.00 53.06 87 LEU A O 1
ATOM 675 N N . GLU A 1 88 ? -0.045 11.975 -16.783 1.00 50.75 88 GLU A N 1
ATOM 676 C CA . GLU A 1 88 ? -1.438 12.348 -17.010 1.00 50.75 88 GLU A CA 1
ATOM 677 C C . GLU A 1 88 ? -1.560 13.811 -16.592 1.00 50.75 88 GLU A C 1
ATOM 679 O O . GLU A 1 88 ? -1.470 14.139 -15.405 1.00 50.75 88 GLU A O 1
ATOM 684 N N . ALA A 1 89 ? 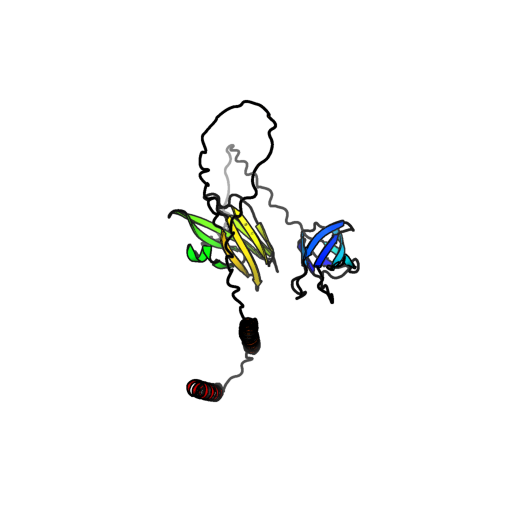-1.661 14.696 -17.586 1.00 45.06 89 ALA A N 1
ATOM 685 C CA . ALA A 1 89 ? -1.889 16.106 -17.357 1.00 45.06 89 ALA A CA 1
ATOM 686 C C . ALA A 1 89 ? -3.130 16.210 -16.471 1.00 45.06 89 ALA A C 1
ATOM 688 O O . ALA A 1 89 ? -4.192 15.689 -16.817 1.00 45.06 89 ALA A O 1
ATOM 689 N N . GLN A 1 90 ? -2.969 16.819 -15.296 1.00 44.06 90 GLN A N 1
ATOM 690 C CA . GLN A 1 90 ? -4.104 17.179 -14.458 1.00 44.06 90 GLN A CA 1
ATOM 691 C C . GLN A 1 90 ? -5.110 17.928 -15.342 1.00 44.06 90 GLN A C 1
ATOM 693 O O . GLN A 1 90 ? -4.681 18.818 -16.082 1.00 44.06 90 GLN A O 1
ATOM 698 N N . PRO A 1 91 ? -6.408 17.572 -15.330 1.00 45.47 91 PRO A N 1
ATOM 699 C CA . PRO A 1 91 ? -7.393 18.349 -16.058 1.00 45.47 91 PRO A CA 1
ATOM 700 C C . PRO A 1 91 ? -7.364 19.767 -15.484 1.00 45.47 91 PRO A C 1
ATOM 702 O O . PRO A 1 91 ? -7.699 19.982 -14.320 1.00 45.47 91 PRO A O 1
ATOM 705 N N . GLU A 1 92 ? -6.888 20.719 -16.286 1.00 48.12 92 GLU A N 1
ATOM 706 C CA . GLU A 1 92 ? -6.956 22.140 -15.961 1.00 48.12 92 GLU A CA 1
ATOM 707 C C . GLU A 1 92 ? -8.419 22.494 -15.646 1.00 48.12 92 GLU A C 1
ATOM 709 O O . GLU A 1 92 ? -9.318 22.079 -16.389 1.00 48.12 92 GLU A O 1
ATOM 714 N N . PRO A 1 93 ? -8.702 23.234 -14.560 1.00 47.28 93 PRO A N 1
ATOM 715 C CA . PRO A 1 93 ? -10.062 23.631 -14.239 1.00 47.28 93 PRO A CA 1
ATOM 716 C C . PRO A 1 93 ? -10.623 24.483 -15.381 1.00 47.28 93 PRO A C 1
ATOM 718 O O . PRO A 1 93 ? -10.123 25.567 -15.688 1.00 47.28 93 PRO A O 1
ATOM 721 N N . SER A 1 94 ? -11.692 23.995 -16.011 1.00 43.38 94 SER A N 1
ATOM 722 C CA . SER A 1 94 ? -12.458 24.747 -16.998 1.00 43.38 94 SER A CA 1
ATOM 723 C C . SER A 1 94 ? -13.090 25.960 -16.318 1.00 43.38 94 SER A C 1
ATOM 725 O O . SER A 1 94 ? -14.134 25.868 -15.666 1.00 43.38 94 SER A O 1
ATOM 727 N N . ASN A 1 95 ? -12.434 27.109 -16.453 1.00 44.09 95 ASN A N 1
ATOM 728 C CA . ASN A 1 95 ? -12.929 28.387 -15.972 1.00 44.09 95 ASN A CA 1
ATOM 729 C C . ASN A 1 95 ? -14.155 28.781 -16.809 1.00 44.09 95 ASN A C 1
ATOM 731 O O . ASN A 1 95 ? -14.044 29.369 -17.886 1.00 44.09 95 ASN A O 1
ATOM 735 N N . THR A 1 96 ? -15.343 28.419 -16.327 1.00 44.31 96 THR A N 1
ATOM 736 C CA . THR A 1 96 ? -16.607 28.809 -16.954 1.00 44.31 96 THR A CA 1
ATOM 737 C C . THR A 1 96 ? -16.930 30.229 -16.507 1.00 44.31 96 THR A C 1
ATOM 739 O O . THR A 1 96 ? -17.573 30.464 -15.489 1.00 44.31 96 THR A O 1
ATOM 742 N N . SER A 1 97 ? -16.419 31.197 -17.261 1.00 46.59 97 SER A N 1
ATOM 743 C CA . SER A 1 97 ? -16.767 32.609 -17.129 1.00 46.59 97 SER A CA 1
ATOM 744 C C . SER A 1 97 ? -18.162 32.845 -17.718 1.00 46.59 97 SER A C 1
ATOM 746 O O . SER A 1 97 ? -18.315 33.044 -18.924 1.00 46.59 97 SER A O 1
ATOM 748 N N . THR A 1 98 ? -19.188 32.864 -16.869 1.00 48.06 98 THR A N 1
ATOM 749 C CA . THR A 1 98 ? -20.486 33.476 -17.183 1.00 48.06 98 THR A CA 1
ATOM 750 C C . THR A 1 98 ? -20.334 34.992 -17.304 1.00 48.06 98 THR A C 1
ATOM 752 O O . THR A 1 98 ? -20.225 35.694 -16.300 1.00 48.06 98 THR A O 1
ATOM 755 N N . GLY A 1 99 ? -20.354 35.491 -18.540 1.00 41.47 99 GLY A N 1
ATOM 756 C CA . GLY A 1 99 ? -20.477 36.907 -18.875 1.00 41.47 99 GLY A CA 1
ATOM 757 C C . GLY A 1 99 ? -21.609 37.109 -19.878 1.00 41.47 99 GLY A C 1
ATOM 758 O O . GLY A 1 99 ? -21.460 36.815 -21.059 1.00 41.47 99 GLY A O 1
ATOM 759 N N . SER A 1 100 ? -22.752 37.576 -19.383 1.00 53.66 100 SER A N 1
ATOM 760 C CA . SER A 1 100 ? -23.953 37.920 -20.147 1.00 53.66 100 SER A CA 1
ATOM 761 C C . SER A 1 100 ? -23.718 39.071 -21.134 1.00 53.66 100 SER A C 1
ATOM 763 O O . SER A 1 100 ? -23.107 40.073 -20.768 1.00 53.66 100 SER A O 1
ATOM 765 N N . GLY A 1 101 ? -24.310 38.996 -22.335 1.00 39.75 101 GLY A N 1
ATOM 766 C CA . GLY A 1 101 ? -24.443 40.162 -23.217 1.00 39.75 101 GLY A CA 1
ATOM 767 C C . GLY A 1 101 ? -25.024 39.903 -24.616 1.00 39.75 101 GLY A C 1
ATOM 768 O O . GLY A 1 101 ? -24.279 39.608 -25.536 1.00 39.75 101 GLY A O 1
ATOM 769 N N . GLY A 1 102 ? -26.337 40.123 -24.778 1.00 43.34 102 GLY A N 1
ATOM 770 C CA . GLY A 1 102 ? -26.904 40.927 -25.881 1.00 43.34 102 GLY A CA 1
ATOM 771 C C . GLY A 1 102 ? -27.114 40.338 -27.291 1.00 43.34 102 GLY A C 1
ATOM 772 O O . GLY A 1 102 ? -26.223 40.383 -28.123 1.00 43.34 102 GLY A O 1
ATOM 773 N N . SER A 1 103 ? -28.375 39.978 -27.567 1.00 47.91 103 SER A N 1
ATOM 774 C CA . SER A 1 103 ? -29.213 40.318 -28.742 1.00 47.91 103 SER A CA 1
ATOM 775 C C . SER A 1 103 ? -28.689 40.248 -30.194 1.00 47.91 103 SER A C 1
ATOM 777 O O . SER A 1 103 ? -27.923 41.102 -30.626 1.00 47.91 103 SER A O 1
ATOM 779 N N . GLY A 1 104 ? -29.376 39.432 -31.014 1.00 40.91 104 GLY A N 1
ATOM 780 C CA . GLY A 1 104 ? -29.825 39.844 -32.357 1.00 40.91 104 GLY A CA 1
ATOM 781 C C . GLY A 1 104 ? -29.735 38.797 -33.479 1.00 40.91 104 GLY A C 1
ATOM 782 O O . GLY A 1 104 ? -28.647 38.351 -33.813 1.00 40.91 104 GLY A O 1
ATOM 783 N N . GLY A 1 105 ? -30.862 38.523 -34.154 1.00 39.09 105 GLY A N 1
ATOM 784 C CA . GLY A 1 105 ? -30.860 38.200 -35.592 1.00 39.09 105 GLY A CA 1
ATOM 785 C C . GLY A 1 105 ? -31.395 36.828 -36.014 1.00 39.09 105 GLY A C 1
ATOM 786 O O . GLY A 1 105 ? -30.815 35.794 -35.719 1.00 39.09 105 GLY A O 1
ATOM 787 N N . SER A 1 106 ? -32.497 36.863 -36.761 1.00 44.84 106 SER A N 1
ATOM 788 C CA . SER A 1 106 ? -33.291 35.760 -37.308 1.00 44.84 106 SER A CA 1
ATOM 789 C C . SER A 1 106 ? -32.667 35.021 -38.505 1.00 44.84 106 SER A C 1
ATOM 791 O O . SER A 1 106 ? -32.044 35.652 -39.353 1.00 44.84 106 SER A O 1
ATOM 793 N N . GLY A 1 107 ? -33.039 33.741 -38.679 1.00 39.97 107 GLY A N 1
ATOM 794 C CA . GLY A 1 107 ? -33.311 33.158 -40.004 1.00 39.97 107 GLY A CA 1
ATOM 795 C C . GLY A 1 107 ? -32.680 31.794 -40.330 1.00 39.97 107 GLY A C 1
ATOM 796 O O . GLY A 1 107 ? -31.496 31.730 -40.625 1.00 39.97 107 GLY A O 1
ATOM 797 N N . GLY A 1 108 ? -33.516 30.750 -40.450 1.00 35.34 108 GLY A N 1
ATOM 798 C CA . GLY A 1 108 ? -33.395 29.783 -41.557 1.00 35.34 108 GLY A CA 1
ATOM 799 C C . GLY A 1 108 ? -33.071 28.307 -41.258 1.00 35.34 108 GLY A C 1
ATOM 800 O O . GLY A 1 108 ? -31.911 27.936 -41.171 1.00 35.34 108 GLY A O 1
ATOM 801 N N . SER A 1 109 ? -34.120 27.479 -41.364 1.00 48.09 109 SER A N 1
ATOM 802 C CA . SER A 1 109 ? -34.171 26.085 -41.864 1.00 48.09 109 SER A CA 1
ATOM 803 C C . SER A 1 109 ? -33.743 24.880 -40.997 1.00 48.09 109 SER A C 1
ATOM 805 O O . SER A 1 109 ? -32.843 24.987 -40.171 1.00 48.09 109 SER A O 1
ATOM 807 N N . PRO A 1 110 ? -34.405 23.712 -41.189 1.00 48.19 110 PRO A N 1
ATOM 808 C CA . PRO A 1 110 ? -34.365 22.585 -40.267 1.00 48.19 110 PRO A CA 1
ATOM 809 C C . PRO A 1 110 ? -33.264 21.591 -40.649 1.00 48.19 110 PRO A C 1
ATOM 811 O O . PRO A 1 110 ? -33.241 21.055 -41.756 1.00 48.19 110 PRO A O 1
ATOM 814 N N . GLY A 1 111 ? -32.359 21.343 -39.708 1.00 35.94 111 GLY A N 1
ATOM 815 C CA . GLY A 1 111 ? -31.370 20.275 -39.765 1.00 35.94 111 GLY A CA 1
ATOM 816 C C . GLY A 1 111 ? -31.648 19.292 -38.643 1.00 35.94 111 GLY A C 1
ATOM 817 O O . GLY A 1 111 ? -31.270 19.520 -37.499 1.00 35.94 111 GLY A O 1
ATOM 818 N N . GLU A 1 112 ? -32.361 18.231 -38.990 1.00 51.72 112 GLU A N 1
ATOM 819 C CA . GLU A 1 112 ? -32.519 17.008 -38.217 1.00 51.72 112 GLU A CA 1
ATOM 820 C C . GLU A 1 112 ? -31.135 16.466 -37.835 1.00 51.72 112 GLU A C 1
ATOM 822 O O . GLU A 1 112 ? -30.374 16.001 -38.680 1.00 51.72 112 GLU A O 1
ATOM 827 N N . SER A 1 113 ? -30.781 16.577 -36.558 1.00 40.25 113 SER A N 1
ATOM 828 C CA . SER A 1 113 ? -29.600 15.937 -35.992 1.00 40.25 113 SER A CA 1
ATOM 829 C C . SER A 1 113 ? -29.988 15.445 -34.612 1.00 40.25 113 SER A C 1
ATOM 831 O O . SER A 1 113 ? -30.025 16.212 -33.653 1.00 40.25 113 SER A O 1
ATOM 833 N N . GLY A 1 114 ? -30.357 14.166 -34.555 1.00 44.00 114 GLY A N 1
ATOM 834 C CA . GLY A 1 114 ? -30.716 13.477 -33.328 1.00 44.00 114 GLY A CA 1
ATOM 835 C C . GLY A 1 114 ? -29.585 13.577 -32.315 1.00 44.00 114 GLY A C 1
ATOM 836 O O . GLY A 1 114 ? -28.530 12.970 -32.480 1.00 44.00 114 GLY A O 1
ATOM 837 N N . THR A 1 115 ? -29.817 14.354 -31.265 1.00 36.12 115 THR A N 1
ATOM 838 C CA . THR A 1 115 ? -29.097 14.230 -30.009 1.00 36.12 115 THR A CA 1
ATOM 839 C C . THR A 1 115 ? -29.612 12.963 -29.344 1.00 36.12 115 THR A C 1
ATOM 841 O O . THR A 1 115 ? -30.706 12.941 -28.783 1.00 36.12 115 THR A O 1
ATOM 844 N N . THR A 1 116 ? -28.851 11.878 -29.451 1.00 42.50 116 THR A N 1
ATOM 845 C CA . THR A 1 116 ? -28.916 10.805 -28.462 1.00 42.50 116 THR A CA 1
ATOM 846 C C . THR A 1 116 ? -28.489 11.411 -27.134 1.00 42.50 116 THR A C 1
ATOM 848 O O . THR A 1 116 ? -27.300 11.569 -26.871 1.00 42.50 116 THR A O 1
ATOM 851 N N . GLU A 1 117 ? -29.475 11.827 -26.343 1.00 44.41 117 GLU A N 1
ATOM 852 C CA . GLU A 1 117 ? -29.330 11.928 -24.899 1.00 44.41 117 GLU A CA 1
ATOM 853 C C . GLU A 1 117 ? -28.946 10.521 -24.430 1.00 44.41 117 GLU A C 1
ATOM 855 O O . GLU A 1 117 ? -29.757 9.595 -24.471 1.00 44.41 117 GLU A O 1
ATOM 860 N N . GLU A 1 118 ? -27.665 10.325 -24.108 1.00 47.88 118 GLU A N 1
ATOM 861 C CA . GLU A 1 118 ? -27.248 9.168 -23.327 1.00 47.88 118 GLU A CA 1
ATOM 862 C C . GLU A 1 118 ? -27.965 9.281 -21.985 1.00 47.88 118 GLU A C 1
ATOM 864 O O . GLU A 1 118 ? -27.634 10.109 -21.140 1.00 47.88 118 GLU A O 1
ATOM 869 N N . GLU A 1 119 ? -29.018 8.484 -21.848 1.00 43.72 119 GLU A N 1
ATOM 870 C CA . GLU A 1 119 ? -29.724 8.246 -20.603 1.00 43.72 119 GLU A CA 1
ATOM 871 C C . GLU A 1 119 ? -28.681 7.802 -19.566 1.00 43.72 119 GLU A C 1
ATOM 873 O O . GLU A 1 119 ? -28.143 6.695 -19.652 1.00 43.72 119 GLU A O 1
ATOM 878 N N . GLU A 1 120 ? -28.333 8.691 -18.624 1.00 40.84 120 GLU A N 1
ATOM 879 C CA . GLU A 1 120 ? -27.489 8.356 -17.478 1.00 40.84 120 GLU A CA 1
ATOM 880 C C . GLU A 1 120 ? -28.185 7.241 -16.698 1.00 40.84 120 GLU A C 1
ATOM 882 O O . GLU A 1 120 ? -29.073 7.473 -15.876 1.00 40.84 120 GLU A O 1
ATOM 887 N N . VAL A 1 121 ? -27.798 5.998 -16.985 1.00 40.03 121 VAL A N 1
ATOM 888 C CA . VAL A 1 121 ? -28.246 4.836 -16.228 1.00 40.03 121 VAL A CA 1
ATOM 889 C C . VAL A 1 121 ? -27.820 5.073 -14.777 1.00 40.03 121 VAL A C 1
ATOM 891 O O . VAL A 1 121 ? -26.616 5.178 -14.519 1.00 40.03 121 VAL A O 1
ATOM 894 N N . PRO A 1 122 ? -28.759 5.167 -13.817 1.00 42.91 122 PRO A N 1
ATOM 895 C CA . PRO A 1 122 ? -28.415 5.464 -12.437 1.00 42.91 122 PRO A CA 1
ATOM 896 C C . PRO A 1 122 ? -27.468 4.382 -11.915 1.00 42.91 122 PRO A C 1
ATOM 898 O O . PRO A 1 122 ? -27.817 3.199 -11.851 1.00 42.91 122 PRO A O 1
ATOM 901 N N . ARG A 1 123 ? -26.244 4.795 -11.569 1.00 46.97 123 ARG A N 1
ATOM 902 C CA . ARG A 1 123 ? -25.216 3.928 -10.986 1.00 46.97 123 ARG A CA 1
ATOM 903 C C . ARG A 1 123 ? -25.780 3.301 -9.712 1.00 46.97 123 ARG A C 1
ATOM 905 O O . ARG A 1 123 ? -26.036 3.995 -8.732 1.00 46.97 123 ARG A O 1
ATOM 912 N N . GLN A 1 124 ? -25.990 1.985 -9.720 1.00 45.44 124 GLN A N 1
ATOM 913 C CA . GLN A 1 124 ? -26.348 1.250 -8.510 1.00 45.44 124 GLN A CA 1
ATOM 914 C C . GLN A 1 124 ? -25.129 1.188 -7.588 1.00 45.44 124 GLN A C 1
ATOM 916 O O . GLN A 1 124 ? -24.267 0.323 -7.734 1.00 45.44 124 GLN A O 1
ATOM 921 N N . VAL A 1 125 ? -25.066 2.111 -6.631 1.00 49.75 125 VAL A N 1
ATOM 922 C CA . VAL A 1 125 ? -24.115 2.051 -5.521 1.00 49.75 125 VAL A CA 1
ATOM 923 C C . VAL A 1 125 ? -24.564 0.923 -4.596 1.00 49.75 125 VAL A C 1
ATOM 925 O O . VAL A 1 125 ? -25.643 0.979 -4.001 1.00 49.75 125 VAL A O 1
ATOM 928 N N . ALA A 1 126 ? -23.764 -0.135 -4.495 1.00 49.22 126 ALA A N 1
ATOM 929 C CA . ALA A 1 126 ? -23.992 -1.170 -3.499 1.00 49.22 126 ALA A CA 1
ATOM 930 C C . ALA A 1 126 ? -23.742 -0.559 -2.110 1.00 49.22 126 ALA A C 1
ATOM 932 O O . ALA A 1 126 ? -22.607 -0.305 -1.720 1.00 49.22 126 ALA A O 1
ATOM 933 N N . ALA A 1 127 ? -24.814 -0.271 -1.374 1.00 52.03 127 ALA A N 1
ATOM 934 C CA . ALA A 1 127 ? -24.716 0.268 -0.024 1.00 52.03 127 ALA A CA 1
ATOM 935 C C . ALA A 1 127 ? -24.343 -0.856 0.956 1.00 52.03 127 ALA A C 1
ATOM 937 O O . ALA A 1 127 ? -25.156 -1.743 1.224 1.00 52.03 127 ALA A O 1
ATOM 938 N N . TYR A 1 128 ? -23.130 -0.819 1.509 1.00 56.38 128 TYR A N 1
ATOM 939 C CA . TYR A 1 128 ? -22.691 -1.757 2.545 1.00 56.38 128 TYR A CA 1
ATOM 940 C C . TYR A 1 128 ? -22.645 -1.047 3.896 1.00 56.38 128 TYR A C 1
ATOM 942 O O . TYR A 1 128 ? -21.858 -0.138 4.114 1.00 56.38 128 TYR A O 1
ATOM 950 N N . THR A 1 129 ? -23.471 -1.473 4.848 1.00 58.44 129 THR A N 1
ATOM 951 C CA . THR A 1 129 ? -23.436 -0.903 6.202 1.00 58.44 129 THR A CA 1
ATOM 952 C C . THR A 1 129 ? -22.567 -1.775 7.102 1.00 58.44 129 THR A C 1
ATOM 954 O O . THR A 1 129 ? -23.001 -2.854 7.493 1.00 58.44 129 THR A O 1
ATOM 957 N N . ALA A 1 130 ? -21.358 -1.313 7.430 1.00 65.50 130 ALA A N 1
ATOM 958 C CA . ALA A 1 130 ? -20.534 -1.925 8.473 1.00 65.50 130 ALA A CA 1
ATOM 959 C C . ALA A 1 130 ? -21.074 -1.562 9.868 1.00 65.50 130 ALA A C 1
ATOM 961 O O . ALA A 1 130 ? -21.491 -0.425 10.100 1.00 65.50 130 ALA A O 1
ATOM 962 N N . THR A 1 131 ? -21.080 -2.521 10.792 1.00 69.75 131 THR A N 1
ATOM 963 C CA . THR A 1 131 ? -21.425 -2.300 12.207 1.00 69.75 131 THR A CA 1
ATOM 964 C C . THR A 1 131 ? -20.217 -1.810 13.012 1.00 69.75 131 THR A C 1
ATOM 966 O O . THR A 1 131 ? -19.071 -2.015 12.614 1.00 69.75 131 THR A O 1
ATOM 969 N N . ASP A 1 132 ? -20.448 -1.215 14.186 1.00 72.81 132 ASP A N 1
ATOM 970 C CA . ASP A 1 132 ? -19.362 -0.739 15.062 1.00 72.81 132 ASP A CA 1
ATOM 971 C C . ASP A 1 132 ? -18.380 -1.856 15.439 1.00 72.81 132 ASP A C 1
ATOM 973 O O . ASP A 1 132 ? -17.167 -1.686 15.335 1.00 72.81 132 ASP A O 1
ATOM 977 N N . ASN A 1 133 ? -18.898 -3.039 15.779 1.00 72.38 133 ASN A N 1
ATOM 978 C CA . ASN A 1 133 ? -18.075 -4.199 16.133 1.00 72.38 133 ASN A CA 1
ATOM 979 C C . ASN A 1 133 ? -17.194 -4.666 14.960 1.00 72.38 133 ASN A C 1
ATOM 981 O O . ASN A 1 133 ? -16.053 -5.091 15.157 1.00 72.38 133 ASN A O 1
ATOM 985 N N . GLU A 1 134 ? -17.709 -4.600 13.730 1.00 71.31 134 GLU A N 1
ATOM 986 C CA . GLU A 1 134 ? -16.938 -4.925 12.525 1.00 71.31 134 GLU A CA 1
ATOM 987 C C . GLU A 1 134 ? -15.845 -3.882 12.274 1.00 71.31 134 GLU A C 1
ATOM 989 O O . GLU A 1 134 ? -14.709 -4.239 11.966 1.00 71.31 134 GLU A O 1
ATOM 994 N N . MET A 1 135 ? -16.146 -2.600 12.486 1.00 81.88 135 MET A N 1
ATOM 995 C CA . MET A 1 135 ? -15.173 -1.518 12.334 1.00 81.88 135 MET A CA 1
ATOM 996 C C . MET A 1 135 ? -14.104 -1.508 13.437 1.00 81.88 135 MET A C 1
ATOM 998 O O . MET A 1 135 ? -12.990 -1.049 13.194 1.00 81.88 135 MET A O 1
ATOM 1002 N N . GLU A 1 136 ? -14.381 -2.033 14.631 1.00 82.50 136 GLU A N 1
ATOM 1003 C CA . GLU A 1 136 ? -13.377 -2.195 15.694 1.00 82.50 136 GLU A CA 1
ATOM 1004 C C . GLU A 1 136 ? -12.455 -3.402 15.463 1.00 82.50 136 GLU A C 1
ATOM 1006 O O . GLU A 1 136 ? -11.257 -3.342 15.771 1.00 82.50 136 GLU A O 1
ATOM 1011 N N . SER A 1 137 ? -12.997 -4.494 14.914 1.00 78.38 137 SER A N 1
ATOM 1012 C CA . SER A 1 137 ? -12.268 -5.750 14.674 1.00 78.38 137 SER A CA 1
ATOM 1013 C C . SER A 1 137 ? -11.541 -5.807 13.326 1.00 78.38 137 SER A C 1
ATOM 1015 O O . SER A 1 137 ? -10.584 -6.571 13.188 1.00 78.38 137 SER A O 1
ATOM 1017 N N . GLY A 1 138 ? -11.928 -4.960 12.372 1.00 83.50 138 GLY A N 1
ATOM 1018 C CA . GLY A 1 138 ? -11.389 -4.920 11.017 1.00 83.50 138 GLY A CA 1
ATOM 1019 C C . GLY A 1 138 ? -12.411 -5.444 10.011 1.00 83.50 138 GLY A C 1
ATOM 1020 O O . GLY A 1 138 ? -12.659 -6.646 9.922 1.00 83.50 138 GLY A O 1
ATOM 1021 N N . TYR A 1 139 ? -12.978 -4.537 9.223 1.00 84.94 139 TYR A N 1
ATOM 1022 C CA . TYR A 1 139 ? -13.966 -4.835 8.198 1.00 84.94 139 TYR A CA 1
ATOM 1023 C C . TYR A 1 139 ? -13.277 -5.051 6.849 1.00 84.94 139 TYR A C 1
ATOM 1025 O O . TYR A 1 139 ? -12.682 -4.126 6.294 1.00 84.94 139 TYR A O 1
ATOM 1033 N N . ASN A 1 140 ? -13.329 -6.282 6.334 1.00 85.88 140 ASN A N 1
ATOM 1034 C CA . ASN A 1 140 ? -12.711 -6.639 5.057 1.00 85.88 140 ASN A CA 1
ATOM 1035 C C . ASN A 1 140 ? -13.686 -6.414 3.901 1.00 85.88 140 ASN A C 1
ATOM 1037 O O . ASN A 1 140 ? -14.826 -6.880 3.945 1.00 85.88 140 ASN A O 1
ATOM 1041 N N . ILE A 1 141 ? -13.216 -5.750 2.853 1.00 88.88 141 ILE A N 1
ATOM 1042 C CA . ILE A 1 141 ? -13.996 -5.363 1.679 1.00 88.88 141 ILE A CA 1
ATOM 1043 C C . ILE A 1 141 ? -13.222 -5.678 0.404 1.00 88.88 141 ILE A C 1
ATOM 1045 O O . ILE A 1 141 ? -11.995 -5.723 0.400 1.00 88.88 141 ILE A O 1
ATOM 1049 N N . VAL A 1 142 ? -13.949 -5.868 -0.695 1.00 88.44 142 VAL A N 1
ATOM 1050 C CA . VAL A 1 142 ? -13.355 -6.049 -2.020 1.00 88.44 142 VAL A CA 1
ATOM 1051 C C . VAL A 1 142 ? -13.998 -5.062 -2.983 1.00 88.44 142 VAL A C 1
ATOM 1053 O O . VAL A 1 142 ? -15.201 -5.148 -3.216 1.00 88.44 142 VAL A O 1
ATOM 1056 N N . LEU A 1 143 ? -13.201 -4.156 -3.547 1.00 89.31 143 LEU A N 1
ATOM 1057 C CA . LEU A 1 143 ? -13.670 -3.087 -4.433 1.00 89.31 143 LEU A CA 1
ATOM 1058 C C . LEU A 1 143 ? -13.007 -3.178 -5.807 1.00 89.31 143 LEU A C 1
ATOM 1060 O O . LEU A 1 143 ? -11.796 -3.354 -5.912 1.00 89.31 143 LEU A O 1
ATOM 1064 N N . GLY A 1 144 ? -13.795 -3.060 -6.869 1.00 87.38 144 GLY A N 1
ATOM 1065 C CA . GLY A 1 144 ? -13.329 -2.820 -8.230 1.00 87.38 144 GLY A CA 1
ATOM 1066 C C . GLY A 1 144 ? -13.041 -1.340 -8.491 1.00 87.38 144 GLY A C 1
ATOM 1067 O O . GLY A 1 144 ? -13.354 -0.464 -7.688 1.00 87.38 144 GLY A O 1
ATOM 1068 N N . ALA A 1 145 ? -12.432 -1.042 -9.638 1.00 83.81 145 ALA A N 1
ATOM 1069 C CA . ALA A 1 145 ? -12.312 0.340 -10.090 1.00 83.81 145 ALA A CA 1
ATOM 1070 C C . ALA A 1 145 ? -13.710 0.921 -10.348 1.00 83.81 145 ALA A C 1
ATOM 1072 O O . ALA A 1 145 ? -14.557 0.239 -10.917 1.00 83.81 145 ALA A O 1
ATOM 1073 N N . SER A 1 146 ? -13.914 2.185 -9.979 1.00 81.31 146 SER A N 1
ATOM 1074 C CA . SER A 1 146 ? -15.199 2.895 -9.981 1.00 81.31 146 SER A CA 1
ATOM 1075 C C . SER A 1 146 ? -16.234 2.442 -8.945 1.00 81.31 146 SER A C 1
ATOM 1077 O O . SER A 1 146 ? -17.324 3.016 -8.933 1.00 81.31 146 SER A O 1
ATOM 1079 N N . ASP A 1 147 ? -15.915 1.477 -8.078 1.00 83.44 147 ASP A N 1
ATOM 1080 C CA . ASP A 1 147 ? -16.810 1.099 -6.985 1.00 83.44 147 ASP A CA 1
ATOM 1081 C C . ASP A 1 147 ? -16.824 2.171 -5.889 1.00 83.44 147 ASP A C 1
ATOM 1083 O O . ASP A 1 147 ? -15.824 2.840 -5.607 1.00 83.44 147 ASP A O 1
ATOM 1087 N N . GLU A 1 148 ? -17.972 2.285 -5.235 1.00 85.88 148 GLU A N 1
ATOM 1088 C CA . GLU A 1 148 ? -18.212 3.191 -4.122 1.00 85.88 148 GLU A CA 1
ATOM 1089 C C . GLU A 1 148 ? -18.724 2.403 -2.922 1.00 85.88 148 GLU A C 1
ATOM 1091 O O . GLU A 1 148 ? -19.542 1.491 -3.050 1.00 85.88 148 GLU A O 1
ATOM 1096 N N . LEU A 1 149 ? -18.232 2.774 -1.748 1.00 85.06 149 LEU A N 1
ATOM 1097 C CA . LEU A 1 149 ? -18.583 2.182 -0.474 1.00 85.06 149 LEU A CA 1
ATOM 1098 C C . LEU A 1 149 ? -18.980 3.297 0.491 1.00 85.06 149 LEU A C 1
ATOM 1100 O O . LEU A 1 149 ? -18.120 4.008 1.009 1.00 85.06 149 LEU A O 1
ATOM 1104 N N . SER A 1 150 ? -20.277 3.423 0.758 1.00 84.62 150 SER A N 1
ATOM 1105 C CA . SER A 1 150 ? -20.778 4.248 1.860 1.00 84.62 150 SER A CA 1
ATOM 1106 C C . SER A 1 150 ? -20.950 3.390 3.109 1.00 84.62 150 SER A C 1
ATOM 1108 O O . SER A 1 150 ? -21.617 2.361 3.043 1.00 84.62 150 SER A O 1
ATOM 1110 N N . PHE A 1 151 ? -20.387 3.820 4.238 1.00 84.31 151 PHE A N 1
ATOM 1111 C CA . PHE A 1 151 ? -20.559 3.183 5.544 1.00 84.31 151 PHE A CA 1
ATOM 1112 C C . PHE A 1 151 ? -20.734 4.228 6.649 1.00 84.31 151 PHE A C 1
ATOM 1114 O O . PHE A 1 151 ? -20.389 5.398 6.491 1.00 84.31 151 PHE A O 1
ATOM 1121 N N . LYS A 1 152 ? -21.293 3.815 7.792 1.00 85.12 152 LYS A N 1
ATOM 1122 C CA . LYS A 1 152 ? -21.500 4.696 8.948 1.00 85.12 152 LYS A CA 1
ATOM 1123 C C . LYS A 1 152 ? -20.522 4.355 10.059 1.00 85.12 152 LYS A C 1
ATOM 1125 O O . LYS A 1 152 ? -20.415 3.202 10.450 1.00 85.12 152 LYS A O 1
ATOM 1130 N N . ILE A 1 153 ? -19.864 5.373 10.598 1.00 85.06 153 ILE A N 1
ATOM 1131 C CA . ILE A 1 153 ? -19.068 5.267 11.821 1.00 85.06 153 ILE A CA 1
ATOM 1132 C C . ILE A 1 153 ? -19.888 5.885 12.952 1.00 85.06 153 ILE A C 1
ATOM 1134 O O . ILE A 1 153 ? -20.237 7.070 12.877 1.00 85.06 153 ILE A O 1
ATOM 1138 N N . TYR A 1 154 ? -20.218 5.108 13.986 1.00 80.94 154 TYR A N 1
ATOM 1139 C CA . TYR A 1 154 ? -20.973 5.620 15.124 1.00 80.94 154 TYR A CA 1
ATOM 1140 C C . TYR A 1 154 ? -20.043 6.109 16.231 1.00 80.94 154 TYR A C 1
ATOM 1142 O O . TYR A 1 154 ? -19.094 5.445 16.636 1.00 80.94 154 TYR A O 1
ATOM 1150 N N . LYS A 1 155 ? -20.348 7.294 16.764 1.00 74.06 155 LYS A N 1
ATOM 1151 C CA . LYS A 1 155 ? -19.706 7.823 17.969 1.00 74.06 155 LYS A CA 1
ATOM 1152 C C . LYS A 1 155 ? -20.749 8.469 18.866 1.00 74.06 155 LYS A C 1
ATOM 1154 O O . LYS A 1 155 ? -21.501 9.338 18.430 1.00 74.06 155 LYS A O 1
ATOM 1159 N N . GLY A 1 156 ? -20.819 8.026 20.122 1.00 72.06 156 GLY A N 1
ATOM 1160 C CA . GLY A 1 156 ? -21.806 8.530 21.084 1.00 72.06 156 GLY A CA 1
ATOM 1161 C C . GLY A 1 156 ? -23.259 8.341 20.625 1.00 72.06 156 GLY A C 1
ATOM 1162 O O . GLY A 1 156 ? -24.085 9.222 20.840 1.00 72.06 156 GLY A O 1
ATOM 1163 N N . GLY A 1 157 ? -23.559 7.239 19.926 1.00 76.94 157 GLY A N 1
ATOM 1164 C CA . GLY A 1 157 ? -24.899 6.930 19.409 1.00 76.94 157 GLY A CA 1
ATOM 1165 C C . GLY A 1 157 ? -25.297 7.672 18.127 1.00 76.94 157 GLY A C 1
ATOM 1166 O O . GLY A 1 157 ? -26.383 7.433 17.606 1.00 76.94 157 GLY A O 1
ATOM 1167 N N . THR A 1 158 ? -24.436 8.542 17.587 1.00 79.75 158 THR A N 1
ATOM 1168 C CA . THR A 1 158 ? -24.675 9.221 16.305 1.00 79.75 158 THR A CA 1
ATOM 1169 C C . THR A 1 158 ? -23.814 8.592 15.214 1.00 79.75 158 THR A C 1
ATOM 1171 O O . THR A 1 158 ? -22.590 8.612 15.315 1.00 79.75 158 THR A O 1
ATOM 1174 N N . GLY A 1 159 ? -24.450 8.056 14.170 1.00 83.56 159 GLY A N 1
ATOM 1175 C CA . GLY A 1 159 ? -23.772 7.553 12.973 1.00 83.56 159 GLY A CA 1
ATOM 1176 C C . GLY A 1 159 ? -23.470 8.682 11.991 1.00 83.56 159 GLY A C 1
ATOM 1177 O O . GLY A 1 159 ? -24.367 9.456 11.646 1.00 83.56 159 GLY A O 1
ATOM 1178 N N . LYS A 1 160 ? -22.222 8.777 11.534 1.00 89.31 160 LYS A N 1
ATOM 1179 C CA . LYS A 1 160 ? -21.807 9.675 10.451 1.00 89.31 160 LYS A CA 1
ATOM 1180 C C . LYS A 1 160 ? -21.369 8.859 9.248 1.00 89.31 160 LYS A C 1
ATOM 1182 O O . LYS A 1 160 ? -20.678 7.859 9.404 1.00 89.31 160 LYS A O 1
ATOM 1187 N N . GLU A 1 161 ? -21.839 9.272 8.080 1.00 88.88 161 GLU A N 1
ATOM 1188 C CA . GLU A 1 161 ? -21.570 8.606 6.811 1.00 88.88 161 GLU A CA 1
ATOM 1189 C C . GLU A 1 161 ? -20.174 8.979 6.300 1.00 88.88 161 GLU A C 1
ATOM 1191 O O . GLU A 1 161 ? -19.773 10.141 6.377 1.00 88.88 161 GLU A O 1
ATOM 1196 N N . VAL A 1 162 ? -19.449 7.973 5.820 1.00 91.00 162 VAL A N 1
ATOM 1197 C CA . VAL A 1 162 ? -18.143 8.069 5.167 1.00 91.00 162 VAL A CA 1
ATOM 1198 C C . VAL A 1 162 ? -18.272 7.380 3.821 1.00 91.00 162 VAL A C 1
ATOM 1200 O O . VAL A 1 162 ? -18.755 6.248 3.756 1.00 91.00 162 VAL A O 1
ATOM 1203 N N . LEU A 1 163 ? -17.832 8.055 2.763 1.00 90.88 163 LEU A N 1
ATOM 1204 C CA . LEU A 1 163 ? -17.850 7.521 1.406 1.00 90.88 163 LEU A CA 1
ATOM 1205 C C . LEU A 1 163 ? -16.417 7.251 0.952 1.00 90.88 163 LEU A C 1
ATOM 1207 O O . LEU A 1 163 ? -15.598 8.164 0.858 1.00 90.88 163 LEU A O 1
ATOM 1211 N N . LEU A 1 164 ? -16.114 5.989 0.673 1.00 92.75 164 LEU A N 1
ATOM 1212 C CA . LEU A 1 164 ? -14.875 5.571 0.034 1.00 92.75 164 LEU A CA 1
ATOM 1213 C C . LEU A 1 164 ? -15.162 5.297 -1.442 1.00 92.75 164 LEU A C 1
ATOM 1215 O O . LEU A 1 164 ? -15.956 4.416 -1.763 1.00 92.75 164 LEU A O 1
ATOM 1219 N N . THR A 1 165 ? -14.482 6.010 -2.335 1.00 91.12 165 THR A N 1
ATOM 1220 C CA . THR A 1 165 ? -14.601 5.802 -3.786 1.00 91.12 165 THR A CA 1
A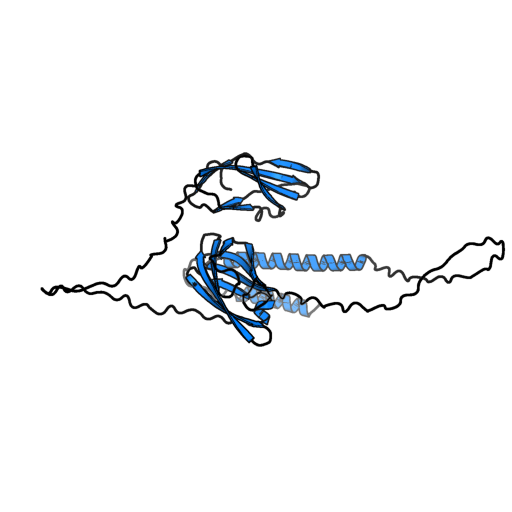TOM 1221 C C . THR A 1 165 ? -13.296 5.253 -4.332 1.00 91.12 165 THR A C 1
ATOM 1223 O O . THR A 1 165 ? -12.236 5.860 -4.163 1.00 91.12 165 THR A O 1
ATOM 1226 N N . MET A 1 166 ? -13.357 4.111 -5.013 1.00 93.31 166 MET A N 1
ATOM 1227 C CA . MET A 1 166 ? -12.215 3.513 -5.692 1.00 93.31 166 MET A CA 1
ATOM 1228 C C . MET A 1 166 ? -12.102 4.095 -7.102 1.00 93.31 166 MET A C 1
ATOM 1230 O O . MET A 1 166 ? -12.840 3.718 -8.003 1.00 93.31 166 MET A O 1
ATOM 1234 N N . TYR A 1 167 ? -11.171 5.017 -7.329 1.00 85.44 167 TYR A N 1
ATOM 1235 C CA . TYR A 1 167 ? -11.029 5.699 -8.617 1.00 85.44 167 TYR A CA 1
ATOM 1236 C C . TYR A 1 167 ? -10.387 4.802 -9.681 1.00 85.44 167 TYR A C 1
ATOM 1238 O O . TYR A 1 167 ? -10.899 4.668 -10.790 1.00 85.44 167 TYR A O 1
ATOM 1246 N N . ALA A 1 168 ? -9.256 4.176 -9.349 1.00 86.56 168 ALA A N 1
ATOM 1247 C CA . ALA A 1 168 ? -8.505 3.347 -10.286 1.00 86.56 168 ALA A CA 1
ATOM 1248 C C . ALA A 1 168 ? -7.715 2.252 -9.568 1.00 86.56 168 ALA A C 1
ATOM 1250 O O . ALA A 1 168 ? -7.194 2.464 -8.472 1.00 86.56 168 ALA A O 1
ATOM 1251 N N . LEU A 1 169 ? -7.571 1.108 -10.235 1.00 89.19 169 LEU A N 1
ATOM 1252 C CA . LEU A 1 169 ? -6.749 -0.009 -9.785 1.00 89.19 169 LEU A CA 1
ATOM 1253 C C . LEU A 1 169 ? -5.628 -0.258 -10.793 1.00 89.19 169 LEU A C 1
ATOM 1255 O O . LEU A 1 169 ? -5.874 -0.481 -11.977 1.00 89.19 169 LEU A O 1
ATOM 1259 N N . GLY A 1 170 ? -4.393 -0.201 -10.309 1.00 85.00 170 GLY A N 1
ATOM 1260 C CA . GLY A 1 170 ? -3.213 -0.700 -11.000 1.00 85.00 170 GLY A CA 1
ATOM 1261 C C . GLY A 1 170 ? -2.960 -2.169 -10.665 1.00 85.00 170 GLY A C 1
ATOM 1262 O O . GLY A 1 170 ? -3.766 -2.830 -10.018 1.00 85.00 170 GLY A O 1
ATOM 1263 N N . THR A 1 171 ? -1.800 -2.691 -11.062 1.00 80.31 171 THR A N 1
ATOM 1264 C CA . THR A 1 171 ? -1.429 -4.084 -10.751 1.00 80.31 171 THR A CA 1
ATOM 1265 C C . THR A 1 171 ? -1.145 -4.315 -9.266 1.00 80.31 171 THR A C 1
ATOM 1267 O O . THR A 1 171 ? -1.272 -5.440 -8.810 1.00 80.31 171 THR A O 1
ATOM 1270 N N . HIS A 1 172 ? -0.743 -3.270 -8.532 1.00 82.56 172 HIS A N 1
ATOM 1271 C CA . HIS A 1 172 ? -0.425 -3.314 -7.095 1.00 82.56 172 HIS A CA 1
ATOM 1272 C C . HIS A 1 172 ? -0.779 -2.012 -6.365 1.00 82.56 172 HIS A C 1
ATOM 1274 O O . HIS A 1 172 ? -0.330 -1.786 -5.244 1.00 82.56 172 HIS A O 1
ATOM 1280 N N . THR A 1 173 ? -1.513 -1.109 -7.012 1.00 90.69 173 THR A N 1
ATOM 1281 C CA . THR A 1 173 ? -1.922 0.160 -6.413 1.00 90.69 173 THR A CA 1
ATOM 1282 C C . THR A 1 173 ? -3.402 0.411 -6.555 1.00 90.69 173 THR A C 1
ATOM 1284 O O . THR A 1 173 ? -4.008 0.069 -7.565 1.00 90.69 173 THR A O 1
ATOM 1287 N N . ALA A 1 174 ? -3.960 1.072 -5.552 1.00 95.62 174 ALA A N 1
ATOM 1288 C CA . ALA A 1 174 ? -5.314 1.582 -5.560 1.00 95.62 174 ALA A CA 1
ATOM 1289 C C . ALA A 1 174 ? -5.270 3.105 -5.419 1.00 95.62 174 ALA A C 1
ATOM 1291 O O . ALA A 1 174 ? -4.604 3.635 -4.526 1.00 95.62 174 ALA A O 1
ATOM 1292 N N . ARG A 1 175 ? -5.961 3.817 -6.308 1.00 94.94 175 ARG A N 1
ATOM 1293 C CA . ARG A 1 175 ? -6.259 5.245 -6.153 1.00 94.94 175 ARG A CA 1
ATOM 1294 C C . ARG A 1 175 ? -7.679 5.363 -5.635 1.00 94.94 175 ARG A C 1
ATOM 1296 O O . ARG A 1 175 ? -8.598 4.918 -6.311 1.00 94.94 175 ARG A O 1
ATOM 1303 N N . MET A 1 176 ? -7.850 5.987 -4.479 1.00 95.94 176 MET A N 1
ATOM 1304 C CA . MET A 1 176 ? -9.149 6.144 -3.828 1.00 95.94 176 MET A CA 1
ATOM 1305 C C . MET A 1 176 ? -9.338 7.554 -3.268 1.00 95.94 176 MET A C 1
ATOM 1307 O O . MET A 1 176 ? -8.364 8.269 -3.040 1.00 95.94 176 MET A O 1
ATOM 1311 N N . THR A 1 177 ? -10.576 7.950 -3.011 1.00 95.12 177 THR A N 1
ATOM 1312 C CA . THR A 1 177 ? -10.922 9.126 -2.201 1.00 95.12 177 THR A CA 1
ATOM 1313 C C . THR A 1 177 ? -11.684 8.676 -0.963 1.00 95.12 177 THR A C 1
ATOM 1315 O O . THR A 1 177 ? -12.286 7.602 -0.950 1.00 95.12 177 THR A O 1
ATOM 1318 N N . LEU A 1 178 ? -11.632 9.491 0.087 1.00 95.12 178 LEU A N 1
ATOM 1319 C CA . LEU A 1 178 ? -12.353 9.245 1.327 1.00 95.12 178 LEU A CA 1
ATOM 1320 C C . LEU A 1 178 ? -13.061 10.536 1.748 1.00 95.12 178 LEU A C 1
ATOM 1322 O O . LEU A 1 178 ? -12.420 11.491 2.185 1.00 95.12 178 LEU A O 1
ATOM 1326 N N . GLU A 1 179 ? -14.377 10.591 1.579 1.00 93.12 179 GLU A N 1
ATOM 1327 C CA . GLU A 1 179 ? -15.194 11.709 2.046 1.00 93.12 179 GLU A CA 1
ATOM 1328 C C . GLU A 1 179 ? -15.606 11.478 3.501 1.00 93.12 179 GLU A C 1
ATOM 1330 O O . GLU A 1 179 ? -16.046 10.390 3.867 1.00 93.12 179 GLU A O 1
ATOM 1335 N N . GLY A 1 180 ? -15.448 12.503 4.343 1.00 90.25 180 GLY A N 1
ATOM 1336 C CA . GLY A 1 180 ? -15.615 12.403 5.799 1.00 90.25 180 GLY A CA 1
ATOM 1337 C C . GLY A 1 180 ? -14.296 12.388 6.585 1.00 90.25 180 GLY A C 1
ATOM 1338 O O . GLY A 1 180 ? -14.325 12.388 7.819 1.00 90.25 180 GLY A O 1
ATOM 1339 N N . SER A 1 181 ? -13.141 12.436 5.906 1.00 92.38 181 SER A N 1
ATOM 1340 C CA . SER A 1 181 ? -11.829 12.694 6.521 1.00 92.38 181 SER A CA 1
ATOM 1341 C C . SER A 1 181 ? -11.388 14.156 6.408 1.00 92.38 181 SER A C 1
ATOM 1343 O O . SER A 1 181 ? -11.682 14.830 5.427 1.00 92.38 181 SER A O 1
ATOM 1345 N N . LYS A 1 182 ? -10.622 14.643 7.398 1.00 90.62 182 LYS A N 1
ATOM 1346 C CA . LYS A 1 182 ? -10.073 16.016 7.462 1.00 90.62 182 LYS A CA 1
ATOM 1347 C C . LYS A 1 182 ? -9.157 16.350 6.284 1.00 90.62 182 LYS A C 1
ATOM 1349 O O . LYS A 1 182 ? -9.007 17.514 5.926 1.00 90.62 182 LYS A O 1
ATOM 1354 N N . GLY A 1 183 ? -8.524 15.336 5.699 1.00 84.69 183 GLY A N 1
ATOM 1355 C CA . GLY A 1 183 ? -7.846 15.455 4.418 1.00 84.69 183 GLY A CA 1
ATOM 1356 C C . GLY A 1 183 ? -8.843 15.216 3.293 1.00 84.69 183 GLY A C 1
ATOM 1357 O O . GLY A 1 183 ? -9.481 14.168 3.255 1.00 84.69 183 GLY A O 1
ATOM 1358 N N . LYS A 1 184 ? -8.962 16.176 2.376 1.00 83.56 184 LYS A N 1
ATOM 1359 C CA . LYS A 1 184 ? -9.656 15.982 1.101 1.00 83.56 184 LYS A CA 1
ATOM 1360 C C . LYS A 1 184 ? -8.616 15.702 0.028 1.00 83.56 184 LYS A C 1
ATOM 1362 O O . LYS A 1 184 ? -7.602 16.397 -0.036 1.00 83.56 184 LYS A O 1
ATOM 1367 N N . GLY A 1 185 ? -8.862 14.708 -0.816 1.00 87.06 185 GLY A N 1
ATOM 1368 C CA . GLY A 1 185 ? -8.000 14.420 -1.955 1.00 87.06 185 GLY A CA 1
ATOM 1369 C C . GLY A 1 185 ? -8.016 12.960 -2.378 1.00 87.06 185 GLY A C 1
ATOM 1370 O O . GLY A 1 185 ? -8.689 12.118 -1.785 1.00 87.06 185 GLY A O 1
ATOM 1371 N N . THR A 1 186 ? -7.254 12.680 -3.431 1.00 92.00 186 THR A N 1
ATOM 1372 C CA . THR A 1 186 ? -7.001 11.320 -3.900 1.00 92.00 186 THR A CA 1
ATOM 1373 C C . THR A 1 186 ? -5.791 10.739 -3.187 1.00 92.00 186 THR A C 1
ATOM 1375 O O . THR A 1 186 ? -4.704 11.318 -3.178 1.00 92.00 186 THR A O 1
ATOM 1378 N N . TYR A 1 187 ? -5.963 9.545 -2.648 1.00 95.06 187 TYR A N 1
ATOM 1379 C CA . TYR A 1 187 ? -4.934 8.765 -1.994 1.00 95.06 187 TYR A CA 1
ATOM 1380 C C . TYR A 1 187 ? -4.526 7.621 -2.901 1.00 95.06 187 TYR A C 1
ATOM 1382 O O . TYR A 1 187 ? -5.359 6.837 -3.345 1.00 95.06 187 TYR A O 1
ATOM 1390 N N . THR A 1 188 ? -3.228 7.519 -3.163 1.00 95.00 188 THR A N 1
ATOM 1391 C CA . THR A 1 188 ? -2.658 6.302 -3.742 1.00 95.00 188 THR A CA 1
ATOM 1392 C C . THR A 1 188 ? -2.171 5.432 -2.595 1.00 95.00 188 THR A C 1
ATOM 1394 O O . THR A 1 188 ? -1.423 5.912 -1.736 1.00 95.00 188 THR A O 1
ATOM 1397 N N . MET A 1 189 ? -2.641 4.193 -2.560 1.00 95.25 189 MET A N 1
ATOM 1398 C CA . MET A 1 189 ? -2.172 3.145 -1.665 1.00 95.25 189 MET A CA 1
ATOM 1399 C C . MET A 1 189 ? -1.536 2.039 -2.488 1.00 95.25 189 MET A C 1
ATOM 1401 O O . MET A 1 189 ? -1.997 1.725 -3.587 1.00 95.25 189 MET A O 1
AT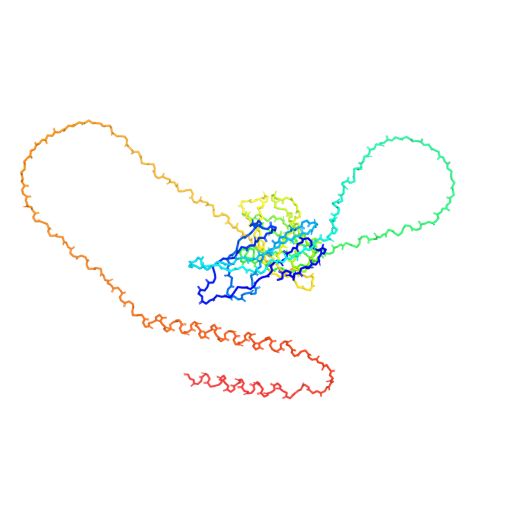OM 1405 N N . THR A 1 190 ? -0.483 1.448 -1.948 1.00 90.62 190 THR A N 1
ATOM 1406 C CA . THR A 1 190 ? 0.179 0.286 -2.530 1.00 90.62 190 THR A CA 1
ATOM 1407 C C . THR A 1 190 ? -0.186 -0.972 -1.763 1.00 90.62 190 THR A C 1
ATOM 1409 O O . THR A 1 190 ? -0.480 -0.916 -0.577 1.00 90.62 190 THR A O 1
ATOM 1412 N N . GLU A 1 191 ? -0.191 -2.117 -2.427 1.00 91.50 191 GLU A N 1
ATOM 1413 C CA . GLU A 1 191 ? -0.418 -3.408 -1.785 1.00 91.50 191 GLU A CA 1
ATOM 1414 C C . GLU A 1 191 ? 0.501 -3.606 -0.562 1.00 91.50 191 GLU A C 1
ATOM 1416 O O . GLU A 1 191 ? 1.719 -3.392 -0.636 1.00 91.50 191 GLU A O 1
ATOM 1421 N N . GLY A 1 192 ? -0.098 -3.967 0.573 1.00 84.38 192 GLY A N 1
ATOM 1422 C CA . GLY A 1 192 ? 0.515 -4.061 1.898 1.00 84.38 192 GLY A CA 1
ATOM 1423 C C . GLY A 1 192 ? 0.637 -2.733 2.663 1.00 84.38 192 GLY A C 1
ATOM 1424 O O . GLY A 1 192 ? 1.015 -2.740 3.836 1.00 84.38 192 GLY A O 1
ATOM 1425 N N . GLU A 1 193 ? 0.346 -1.589 2.039 1.00 92.62 193 GLU A N 1
ATOM 1426 C CA . GLU A 1 193 ? 0.380 -0.273 2.684 1.00 92.62 193 GLU A CA 1
ATOM 1427 C C . GLU A 1 193 ? -0.875 -0.048 3.526 1.00 92.62 193 GLU A C 1
ATOM 1429 O O . GLU A 1 193 ? -1.991 -0.361 3.108 1.00 92.62 193 GLU A O 1
ATOM 1434 N N . ASN A 1 194 ? -0.693 0.572 4.690 1.00 95.00 194 ASN A N 1
ATOM 1435 C CA . ASN A 1 194 ? -1.790 1.102 5.484 1.00 95.00 194 ASN A CA 1
ATOM 1436 C C . ASN A 1 194 ? -1.667 2.616 5.678 1.00 95.00 194 ASN A C 1
ATOM 1438 O O . ASN A 1 194 ? -0.564 3.166 5.644 1.00 95.00 194 ASN A O 1
ATOM 1442 N N . LYS A 1 195 ? -2.806 3.285 5.870 1.00 95.88 195 LYS A N 1
ATOM 1443 C CA . LYS A 1 195 ? -2.905 4.722 6.146 1.00 95.88 195 LYS A CA 1
ATOM 1444 C C . LYS A 1 195 ? -3.961 5.007 7.201 1.00 95.88 195 LYS A C 1
ATOM 1446 O O . LYS A 1 195 ? -5.013 4.377 7.212 1.00 95.88 195 LYS A O 1
ATOM 1451 N N . ASN A 1 196 ? -3.682 6.018 8.018 1.00 95.69 196 ASN A N 1
ATOM 1452 C CA . ASN A 1 196 ? -4.629 6.585 8.968 1.00 95.69 196 ASN A CA 1
ATOM 1453 C C . ASN A 1 196 ? -5.243 7.851 8.382 1.00 95.69 196 ASN A C 1
ATOM 1455 O O . ASN A 1 196 ? -4.525 8.743 7.925 1.00 95.69 196 ASN A O 1
ATOM 1459 N N . PHE A 1 197 ? -6.564 7.937 8.438 1.00 95.38 197 PHE A N 1
ATOM 1460 C CA . PHE A 1 197 ? -7.336 9.084 7.994 1.00 95.38 197 PHE A CA 1
ATOM 1461 C C . PHE A 1 197 ? -8.066 9.685 9.185 1.00 95.38 197 PHE A C 1
ATOM 1463 O O . PHE A 1 197 ? -9.031 9.108 9.684 1.00 95.38 197 PHE A O 1
ATOM 1470 N N . SER A 1 198 ? -7.635 10.863 9.627 1.00 94.88 198 SER A N 1
ATOM 1471 C CA . SER A 1 198 ? -8.337 11.571 10.695 1.00 94.88 198 SER A CA 1
ATOM 1472 C C . SER A 1 198 ? -9.723 11.996 10.237 1.00 94.88 198 SER A C 1
ATOM 1474 O O . SER A 1 198 ? -9.865 12.692 9.229 1.00 94.88 1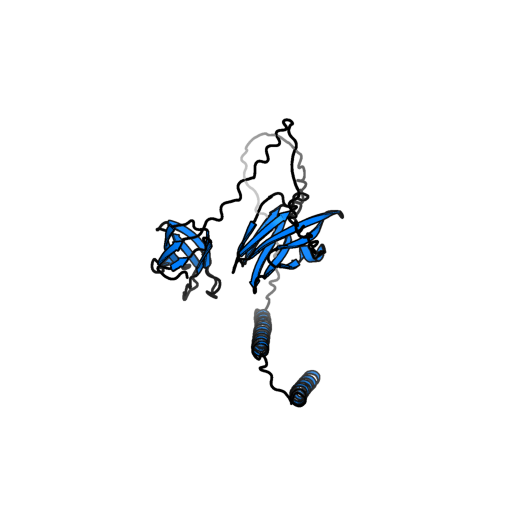98 SER A O 1
ATOM 1476 N N . LEU A 1 199 ? -10.746 11.600 10.987 1.00 92.25 199 LEU A N 1
ATOM 1477 C CA . LEU A 1 199 ? -12.145 11.857 10.650 1.00 92.25 199 LEU A CA 1
ATOM 1478 C C . LEU A 1 199 ? -12.532 13.315 10.950 1.00 92.25 199 LEU A C 1
ATOM 1480 O O . LEU A 1 199 ? -12.041 13.913 11.910 1.00 92.25 199 LEU A O 1
ATOM 1484 N N . GLU A 1 200 ? -13.410 13.919 10.140 1.00 91.38 200 GLU A N 1
ATOM 1485 C CA . GLU A 1 200 ? -13.838 15.324 10.320 1.00 91.38 200 GLU A CA 1
ATOM 1486 C C . GLU A 1 200 ? -14.639 15.533 11.609 1.00 91.38 200 GLU A C 1
ATOM 1488 O O . GLU A 1 200 ? -14.506 16.553 12.282 1.00 91.38 200 GLU A O 1
ATOM 1493 N N . TYR A 1 201 ? -15.452 14.546 11.973 1.00 88.06 201 TYR A N 1
ATOM 1494 C CA . TYR A 1 201 ? -16.417 14.614 13.071 1.00 88.06 201 TYR A CA 1
ATOM 1495 C C . TYR A 1 201 ? -15.942 13.906 14.348 1.00 88.06 201 TYR A C 1
ATOM 1497 O O . TYR A 1 201 ? -16.708 13.792 15.308 1.00 88.06 201 TYR A O 1
ATOM 1505 N N . SER A 1 202 ? -14.702 13.408 14.384 1.00 87.44 202 SER A N 1
ATOM 1506 C CA . SER A 1 202 ? -14.146 12.755 15.568 1.00 87.44 202 SER A CA 1
ATOM 1507 C C . SER A 1 202 ? -12.637 13.010 15.735 1.00 87.44 202 SER A C 1
ATOM 1509 O O . SER A 1 202 ? -11.968 13.599 14.886 1.00 87.44 202 SER A O 1
ATOM 1511 N N . ASN A 1 203 ? -12.114 12.609 16.895 1.00 88.56 203 ASN A N 1
ATOM 1512 C CA . ASN A 1 203 ? -10.675 12.549 17.180 1.00 88.56 203 ASN A CA 1
ATOM 1513 C C . ASN A 1 203 ? -10.095 11.153 16.910 1.00 88.56 203 ASN A C 1
ATOM 1515 O O . ASN A 1 203 ? -8.979 10.877 17.331 1.00 88.56 203 ASN A O 1
ATOM 1519 N N . ASP A 1 204 ? -10.881 10.272 16.300 1.00 90.62 204 ASP A N 1
ATOM 1520 C CA . ASP A 1 204 ? -10.466 8.923 15.942 1.00 90.62 204 ASP A CA 1
ATOM 1521 C C . ASP A 1 204 ? -9.935 8.949 14.508 1.00 90.62 204 ASP A C 1
ATOM 1523 O O . ASP A 1 204 ? -10.344 9.786 13.689 1.00 90.62 204 ASP A O 1
ATOM 1527 N N . ASP A 1 205 ? -9.058 8.002 14.206 1.00 94.19 205 ASP A N 1
ATOM 1528 C CA . ASP A 1 205 ? -8.556 7.792 12.856 1.00 94.19 205 ASP A CA 1
ATOM 1529 C C . ASP A 1 205 ? -9.226 6.558 12.243 1.00 94.19 205 ASP A C 1
ATOM 1531 O O . ASP A 1 205 ? -9.413 5.534 12.904 1.00 94.19 205 ASP A O 1
ATOM 1535 N N . LEU A 1 206 ? -9.552 6.628 10.955 1.00 94.50 206 LEU A N 1
ATOM 1536 C CA . LEU A 1 206 ? -9.844 5.443 10.161 1.00 94.50 206 LEU A CA 1
ATOM 1537 C C . LEU A 1 206 ? -8.526 4.878 9.632 1.00 94.50 206 LEU A C 1
ATOM 1539 O O . LEU A 1 206 ? -7.874 5.490 8.791 1.00 94.50 206 LEU A O 1
ATOM 1543 N N . TRP A 1 207 ? -8.142 3.709 10.117 1.00 95.38 207 TRP A N 1
ATOM 1544 C CA . TRP A 1 207 ? -7.053 2.916 9.569 1.00 95.38 207 TRP A CA 1
ATOM 1545 C C . TRP A 1 207 ? -7.559 2.116 8.370 1.00 95.38 207 TRP A C 1
ATOM 1547 O O . TRP A 1 207 ? -8.566 1.411 8.452 1.00 95.38 207 TRP A O 1
ATOM 1557 N N . VAL A 1 208 ? -6.859 2.222 7.249 1.00 96.69 208 VAL A N 1
ATOM 1558 C CA . VAL A 1 208 ? -7.159 1.503 6.009 1.00 96.69 208 VAL A CA 1
ATOM 1559 C C . VAL A 1 208 ? -5.911 0.756 5.585 1.00 96.69 208 VAL A C 1
ATOM 1561 O O . VAL A 1 208 ? -4.847 1.362 5.506 1.00 96.69 208 VAL A O 1
ATOM 1564 N N . LEU A 1 209 ? -6.039 -0.529 5.272 1.00 94.94 209 LEU A N 1
ATOM 1565 C CA . LEU A 1 209 ? -4.990 -1.376 4.708 1.00 94.94 209 LEU A CA 1
ATOM 1566 C C . LEU A 1 209 ? -5.433 -1.881 3.339 1.00 94.94 209 LEU A C 1
ATOM 1568 O O . LEU A 1 209 ? -6.543 -2.387 3.198 1.00 94.94 209 LEU A O 1
ATOM 1572 N N . LEU A 1 210 ? -4.558 -1.770 2.343 1.00 96.81 210 LEU A N 1
ATOM 1573 C CA . LEU A 1 210 ? -4.725 -2.433 1.054 1.00 96.81 210 LEU A CA 1
ATOM 1574 C C . LEU A 1 210 ? -4.016 -3.790 1.117 1.00 96.81 210 LEU A C 1
ATOM 1576 O O . LEU A 1 210 ? -2.791 -3.835 1.075 1.00 96.81 210 LEU A O 1
ATOM 1580 N N . ASN A 1 211 ? -4.765 -4.883 1.255 1.00 87.31 211 ASN A N 1
ATOM 1581 C CA . ASN A 1 211 ? -4.215 -6.226 1.456 1.00 87.31 211 ASN A CA 1
ATOM 1582 C C . ASN A 1 211 ? -3.580 -6.790 0.182 1.00 87.31 211 ASN A C 1
ATOM 1584 O O . ASN A 1 211 ? -2.423 -7.198 0.203 1.00 87.31 211 ASN A O 1
ATOM 1588 N N . ASP A 1 212 ? -4.360 -6.837 -0.898 1.00 92.38 212 ASP A N 1
ATOM 1589 C CA . ASP A 1 212 ? -4.013 -7.454 -2.183 1.00 92.38 212 ASP A CA 1
ATOM 1590 C C . ASP A 1 212 ? -4.756 -6.723 -3.315 1.00 92.38 212 ASP A C 1
ATOM 1592 O O . ASP A 1 212 ? -5.817 -6.131 -3.094 1.00 92.38 212 ASP A O 1
ATOM 1596 N N . ILE A 1 213 ? -4.231 -6.785 -4.538 1.00 91.62 213 ILE A N 1
ATOM 1597 C CA . ILE A 1 213 ? -4.992 -6.464 -5.746 1.00 91.62 213 ILE A CA 1
ATOM 1598 C C . ILE A 1 213 ? -4.948 -7.657 -6.687 1.00 91.62 213 ILE A C 1
ATOM 1600 O O . ILE A 1 213 ? -3.926 -7.975 -7.294 1.00 91.62 213 ILE A O 1
ATOM 1604 N N . ASN A 1 214 ? -6.106 -8.280 -6.879 1.00 85.38 214 ASN A N 1
ATOM 1605 C CA . ASN A 1 214 ? -6.235 -9.479 -7.685 1.00 85.38 214 ASN A CA 1
ATOM 1606 C C . ASN A 1 214 ? -7.393 -9.349 -8.670 1.00 85.38 214 ASN A C 1
ATOM 1608 O O . ASN A 1 214 ? -8.501 -8.960 -8.305 1.00 85.38 214 ASN A O 1
ATOM 1612 N N . ALA A 1 215 ? -7.130 -9.680 -9.936 1.00 86.62 215 ALA A N 1
ATOM 1613 C CA . ALA A 1 215 ? -8.125 -9.682 -11.007 1.00 86.62 215 ALA A CA 1
ATOM 1614 C C . ALA A 1 215 ? -8.920 -8.361 -11.120 1.00 86.62 215 ALA A C 1
ATOM 1616 O O . ALA A 1 215 ? -10.132 -8.374 -11.333 1.00 86.62 215 ALA A O 1
ATOM 1617 N N . GLY A 1 216 ? -8.235 -7.220 -10.964 1.00 81.44 216 GLY A N 1
ATOM 1618 C CA . GLY A 1 216 ? -8.860 -5.896 -11.048 1.00 81.44 216 GLY A CA 1
ATOM 1619 C C . GLY A 1 216 ? -9.759 -5.556 -9.859 1.00 81.44 216 GLY A C 1
ATOM 1620 O O . GLY A 1 216 ? -10.664 -4.739 -10.007 1.00 81.44 216 GLY A O 1
ATOM 1621 N N . LYS A 1 217 ? -9.538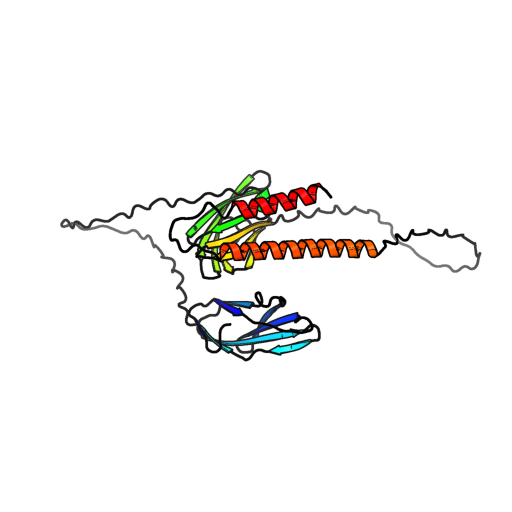 -6.189 -8.701 1.00 89.62 217 LYS A N 1
ATOM 1622 C CA . LYS A 1 217 ? -10.216 -5.886 -7.440 1.00 89.62 217 LYS A CA 1
ATOM 1623 C C . LYS A 1 217 ? -9.201 -5.691 -6.319 1.00 89.62 217 LYS A C 1
ATOM 1625 O O . LYS A 1 217 ? -8.265 -6.477 -6.212 1.00 89.62 217 LYS A O 1
ATOM 1630 N N . ALA A 1 218 ? -9.400 -4.670 -5.496 1.00 95.25 218 ALA A N 1
ATOM 1631 C CA . ALA A 1 218 ? -8.642 -4.413 -4.280 1.00 95.25 218 ALA A CA 1
ATOM 1632 C C . ALA A 1 218 ? -9.311 -5.093 -3.087 1.00 95.25 218 ALA A C 1
ATOM 1634 O O . ALA A 1 218 ? -10.459 -4.788 -2.777 1.00 95.25 218 ALA A O 1
ATOM 1635 N N . ASP A 1 219 ? -8.584 -5.984 -2.423 1.00 91.38 219 ASP A N 1
ATOM 1636 C CA . ASP A 1 219 ? -8.914 -6.493 -1.093 1.00 91.38 219 ASP A CA 1
ATOM 1637 C C . ASP A 1 219 ? -8.387 -5.490 -0.060 1.00 91.38 219 ASP A C 1
ATOM 1639 O O . ASP A 1 219 ? -7.198 -5.164 -0.056 1.00 91.38 219 ASP A O 1
ATOM 1643 N N . MET A 1 220 ? -9.266 -4.957 0.783 1.00 96.06 220 MET A N 1
ATOM 1644 C CA . MET A 1 220 ? -8.924 -3.934 1.766 1.00 96.06 220 MET A CA 1
ATOM 1645 C C . MET A 1 220 ? -9.505 -4.255 3.139 1.00 96.06 220 MET A C 1
ATOM 1647 O O . MET A 1 220 ? -10.560 -4.874 3.253 1.00 96.06 220 MET A O 1
ATOM 1651 N N . THR A 1 221 ? -8.857 -3.751 4.184 1.00 93.00 221 THR A N 1
ATOM 1652 C CA . THR A 1 221 ? -9.360 -3.795 5.560 1.00 93.00 221 THR A CA 1
ATOM 1653 C C . THR A 1 221 ? -9.538 -2.379 6.091 1.00 93.00 221 THR A C 1
ATOM 1655 O O . THR A 1 221 ? -8.616 -1.567 6.021 1.00 93.00 221 THR A O 1
ATOM 1658 N N . LEU A 1 222 ? -10.708 -2.095 6.657 1.00 93.94 222 LEU A N 1
ATOM 1659 C CA . LEU A 1 222 ? -11.034 -0.838 7.329 1.00 93.94 222 LEU A CA 1
ATOM 1660 C C . LEU A 1 222 ? -11.131 -1.062 8.839 1.00 93.94 222 LEU A C 1
ATOM 1662 O O . LEU A 1 222 ? -11.746 -2.032 9.277 1.00 93.94 222 LEU A O 1
ATOM 1666 N N . ARG A 1 223 ? -10.562 -0.168 9.650 1.00 92.44 223 ARG A N 1
ATOM 1667 C CA . ARG A 1 223 ? -10.654 -0.238 11.113 1.00 92.44 223 ARG A CA 1
ATOM 1668 C C . ARG A 1 223 ? -10.680 1.149 11.743 1.00 92.44 223 ARG A C 1
ATOM 1670 O O . ARG A 1 223 ? -9.878 1.997 11.377 1.00 92.44 223 ARG A O 1
ATOM 1677 N N . VAL A 1 224 ? -11.549 1.389 12.720 1.00 92.56 224 VAL A N 1
ATOM 1678 C CA . VAL A 1 224 ? -11.546 2.643 13.492 1.00 92.56 224 VAL A CA 1
ATOM 1679 C C . VAL A 1 224 ? -10.590 2.509 14.675 1.00 92.56 224 VAL A C 1
ATOM 1681 O O . VAL A 1 224 ? -10.711 1.590 15.484 1.00 92.56 224 VAL A O 1
ATOM 1684 N N . LEU A 1 225 ? -9.630 3.427 14.778 1.00 89.25 225 LEU A N 1
ATOM 1685 C CA . LEU A 1 225 ? -8.701 3.520 15.899 1.00 89.25 225 LEU A CA 1
ATOM 1686 C C . LEU A 1 225 ? -9.254 4.513 16.918 1.00 89.25 225 LEU A C 1
ATOM 1688 O O . LEU A 1 225 ? -9.233 5.723 16.693 1.00 89.25 225 LEU A O 1
ATOM 1692 N N . GLN A 1 226 ? -9.756 4.000 18.039 1.00 84.75 226 GLN A N 1
ATOM 1693 C CA . GLN A 1 226 ? -10.210 4.847 19.136 1.00 84.75 226 GLN A CA 1
ATOM 1694 C C . GLN A 1 226 ? -9.002 5.518 19.789 1.00 84.75 226 GLN A C 1
ATOM 1696 O O . GLN A 1 226 ? -8.111 4.847 20.313 1.00 84.75 226 GLN A O 1
ATOM 1701 N N . THR A 1 227 ? -8.981 6.848 19.778 1.00 80.31 227 THR A N 1
ATOM 1702 C CA . THR A 1 227 ? -7.995 7.592 20.560 1.00 80.31 227 THR A CA 1
ATOM 1703 C C . THR A 1 227 ? -8.377 7.435 22.022 1.00 80.31 227 THR A C 1
ATOM 1705 O O . THR A 1 227 ? -9.416 7.958 22.442 1.00 80.31 227 THR A O 1
ATOM 1708 N N . GLU A 1 228 ? -7.569 6.704 22.796 1.00 72.81 228 GLU A N 1
ATOM 1709 C CA . GLU A 1 228 ? -7.791 6.595 24.234 1.00 72.81 228 GLU A CA 1
ATOM 1710 C C . GLU A 1 228 ? -7.849 8.004 24.814 1.00 72.81 228 GLU A C 1
ATOM 1712 O O . GLU A 1 228 ? -6.911 8.802 24.725 1.00 72.81 228 GLU A O 1
ATOM 1717 N N . LYS A 1 229 ? -9.026 8.347 25.336 1.00 58.06 229 LYS A N 1
ATOM 1718 C CA . LYS A 1 229 ? -9.277 9.646 25.933 1.00 58.06 229 LYS A CA 1
ATOM 1719 C C . LYS A 1 229 ? -8.463 9.652 27.215 1.00 58.06 229 LYS A C 1
ATOM 1721 O O . LYS A 1 229 ? -8.913 9.078 28.201 1.00 58.06 229 LYS A O 1
ATOM 1726 N N . GLY A 1 230 ? -7.260 10.227 27.150 1.00 53.31 230 GLY A N 1
ATOM 1727 C CA . GLY A 1 230 ? -6.315 10.257 28.257 1.00 53.31 230 GLY A CA 1
ATOM 1728 C C . GLY A 1 230 ? -7.057 10.534 29.553 1.00 53.31 230 GLY A C 1
ATOM 1729 O O . GLY A 1 230 ? -7.701 11.578 29.700 1.00 53.31 230 GLY A O 1
ATOM 1730 N N . THR A 1 231 ? -7.044 9.551 30.447 1.00 47.22 231 THR A N 1
ATOM 1731 C CA . THR A 1 231 ? -7.554 9.686 31.800 1.00 47.22 231 THR A CA 1
ATOM 1732 C C . THR A 1 231 ? -6.761 10.833 32.399 1.00 47.22 231 THR A C 1
ATOM 1734 O O . THR A 1 231 ? -5.572 10.695 32.669 1.00 47.22 231 THR A O 1
ATOM 1737 N N . SER A 1 232 ? -7.379 12.010 32.495 1.00 48.81 232 SER A N 1
ATOM 1738 C CA . SER A 1 232 ? -6.777 13.154 33.164 1.00 48.81 232 SER A CA 1
ATOM 1739 C C . SER A 1 232 ? -6.571 12.736 34.612 1.00 48.81 232 SER A C 1
ATOM 1741 O O . SER A 1 232 ? -7.516 12.775 35.399 1.00 48.81 232 SER A O 1
ATOM 1743 N N . GLU A 1 233 ? -5.362 12.290 34.947 1.00 46.66 233 GLU A N 1
ATOM 1744 C CA . GLU A 1 233 ? -4.955 12.057 36.322 1.00 46.66 233 GLU A CA 1
ATOM 1745 C C . GLU A 1 233 ? -5.154 13.371 37.075 1.00 46.66 233 GLU A C 1
ATOM 1747 O O . GLU A 1 233 ? -4.460 14.367 36.865 1.00 46.66 233 GLU A O 1
ATOM 1752 N N . THR A 1 234 ? -6.176 13.402 37.925 1.00 44.31 234 THR A N 1
ATOM 1753 C CA . THR A 1 234 ? -6.343 14.454 38.916 1.00 44.31 234 THR A CA 1
ATOM 1754 C C . THR A 1 234 ? -5.172 14.342 39.878 1.00 44.31 234 THR A C 1
ATOM 1756 O O . THR A 1 234 ? -5.192 13.528 40.801 1.00 44.31 234 THR A O 1
ATOM 1759 N N . SER A 1 235 ? -4.134 15.135 39.625 1.00 37.59 235 SER A N 1
ATOM 1760 C CA . SER A 1 235 ? -2.994 15.291 40.519 1.00 37.59 235 SER A CA 1
ATOM 1761 C C . SER A 1 235 ? -3.509 15.652 41.922 1.00 37.59 235 SER A C 1
ATOM 1763 O O . SER A 1 235 ? -4.238 16.643 42.055 1.00 37.59 235 SER A O 1
ATOM 1765 N N . PRO A 1 236 ? -3.175 14.891 42.981 1.00 43.09 236 PRO A N 1
ATOM 1766 C CA . PRO A 1 236 ? -3.571 15.253 44.331 1.00 43.09 236 PRO A CA 1
ATOM 1767 C C . PRO A 1 236 ? -2.870 16.557 44.713 1.00 43.09 236 PRO A C 1
ATOM 1769 O O . PRO A 1 236 ? -1.648 16.690 44.639 1.00 43.09 236 PRO A O 1
ATOM 1772 N N . THR A 1 237 ? -3.670 17.549 45.086 1.00 45.41 237 THR A N 1
ATOM 1773 C CA . THR A 1 237 ? -3.205 18.840 45.585 1.00 45.41 237 THR A CA 1
ATOM 1774 C C . THR A 1 237 ? -2.604 18.645 46.976 1.00 45.41 237 THR A C 1
ATOM 1776 O O . THR A 1 237 ? -3.322 18.617 47.974 1.00 45.41 237 THR A O 1
ATOM 1779 N N . THR A 1 238 ? -1.281 18.509 47.061 1.00 42.31 238 THR A N 1
ATOM 1780 C CA . THR A 1 238 ? -0.562 18.550 48.340 1.00 42.31 238 THR A CA 1
ATOM 1781 C C . THR A 1 238 ? -0.317 20.005 48.722 1.00 42.31 238 THR A C 1
ATOM 1783 O O . THR A 1 238 ? 0.620 20.644 48.250 1.00 42.31 238 THR A O 1
ATOM 1786 N N . GLY A 1 239 ? -1.177 20.545 49.583 1.00 44.88 239 GLY A N 1
ATOM 1787 C CA . GLY A 1 239 ? -0.897 21.774 50.313 1.00 44.88 239 GLY A CA 1
ATOM 1788 C C . GLY A 1 239 ? -0.146 21.472 51.609 1.00 44.88 239 GLY A C 1
ATOM 1789 O O . GLY A 1 239 ? -0.674 20.755 52.451 1.00 44.88 239 GLY A O 1
ATOM 1790 N N . LYS A 1 240 ? 1.045 22.053 51.794 1.00 45.75 240 LYS A N 1
ATOM 1791 C CA . LYS A 1 240 ? 1.363 22.926 52.941 1.00 45.75 240 LYS A CA 1
ATOM 1792 C C . LYS A 1 240 ? 2.795 23.461 52.868 1.00 45.75 240 LYS A C 1
ATOM 1794 O O . LYS A 1 240 ? 3.760 22.711 52.812 1.00 45.75 240 LYS A O 1
ATOM 1799 N N . VAL A 1 241 ? 2.863 24.784 52.937 1.00 46.47 241 VAL A N 1
ATOM 1800 C CA . VAL A 1 241 ? 4.018 25.631 53.241 1.00 46.47 241 VAL A CA 1
ATOM 1801 C C . VAL A 1 241 ? 4.334 25.537 54.738 1.00 46.47 241 VAL A C 1
ATOM 1803 O O . VAL A 1 241 ? 3.406 25.690 55.531 1.00 46.47 241 VAL A O 1
ATOM 1806 N N . VAL A 1 242 ? 5.610 25.354 55.107 1.00 45.59 242 VAL A N 1
ATOM 1807 C CA . VAL A 1 242 ? 6.247 25.964 56.296 1.00 45.59 242 VAL A CA 1
ATOM 1808 C C . VAL A 1 242 ? 7.720 26.254 55.970 1.00 45.59 242 VAL A C 1
ATOM 1810 O O . VAL A 1 242 ? 8.444 25.379 55.498 1.00 45.59 242 VAL A O 1
ATOM 1813 N N . GLU A 1 243 ? 8.104 27.506 56.208 1.00 47.25 243 GLU A N 1
ATOM 1814 C CA . GLU A 1 243 ? 9.440 28.103 56.135 1.00 47.25 243 GLU A CA 1
ATOM 1815 C C . GLU A 1 243 ? 10.379 27.670 57.282 1.00 47.25 243 GLU A C 1
ATOM 1817 O O . GLU A 1 243 ? 9.954 27.520 58.422 1.00 47.25 243 GLU A O 1
ATOM 1822 N N . GLU A 1 244 ? 11.659 27.521 56.919 1.00 43.62 244 GLU A N 1
ATOM 1823 C CA . GLU A 1 244 ? 12.863 28.172 57.480 1.00 43.62 244 GLU A CA 1
ATOM 1824 C C . GLU A 1 244 ? 13.280 28.045 58.977 1.00 43.62 244 GLU A C 1
ATOM 1826 O O . GLU A 1 244 ? 12.510 28.257 59.907 1.00 43.62 244 GLU A O 1
ATOM 1831 N N . VAL A 1 245 ? 14.607 27.853 59.145 1.00 35.03 245 VAL A N 1
ATOM 1832 C CA . VAL A 1 245 ? 15.544 28.410 60.161 1.00 35.03 245 VAL A CA 1
ATOM 1833 C C . VAL A 1 245 ? 16.377 27.392 60.984 1.00 35.03 245 VAL A C 1
ATOM 1835 O O . VAL A 1 245 ? 15.932 26.807 61.962 1.00 35.03 245 VAL A O 1
ATOM 1838 N N . ASN A 1 246 ? 17.653 27.314 60.575 1.00 38.31 246 ASN A N 1
ATOM 1839 C CA . ASN A 1 246 ? 18.931 27.320 61.316 1.00 38.31 246 ASN A CA 1
ATOM 1840 C C . ASN A 1 246 ? 19.330 26.316 62.427 1.00 38.31 246 ASN A C 1
ATOM 1842 O O . ASN A 1 246 ? 18.778 26.269 63.517 1.00 38.31 246 ASN A O 1
ATOM 1846 N N . GLN A 1 247 ? 20.552 25.817 62.177 1.00 39.69 247 GLN A N 1
ATOM 1847 C CA . GLN A 1 247 ? 21.750 25.798 63.035 1.00 39.69 247 GLN A CA 1
ATOM 1848 C C . GLN A 1 247 ? 22.138 24.540 63.827 1.00 39.69 247 GLN A C 1
ATOM 1850 O O . GLN A 1 247 ? 21.361 23.877 64.502 1.00 39.69 247 GLN A O 1
ATOM 1855 N N . ALA A 1 248 ? 23.444 24.292 63.689 1.00 44.28 248 ALA A N 1
ATOM 1856 C CA . ALA A 1 248 ? 24.314 23.303 64.294 1.00 44.28 248 ALA A CA 1
ATOM 1857 C C . ALA A 1 248 ? 24.211 23.191 65.821 1.00 44.28 248 ALA A C 1
ATOM 1859 O O . ALA A 1 248 ? 24.115 24.203 66.511 1.00 44.28 248 ALA A O 1
ATOM 1860 N N . ASN A 1 249 ? 24.436 21.978 66.339 1.00 39.66 249 ASN A N 1
ATOM 1861 C CA . ASN A 1 249 ? 25.478 21.800 67.346 1.00 39.66 249 ASN A CA 1
ATOM 1862 C C . ASN A 1 249 ? 25.951 20.348 67.482 1.00 39.66 249 ASN A C 1
ATOM 1864 O O . ASN A 1 249 ? 25.195 19.396 67.295 1.00 39.66 249 ASN A O 1
ATOM 1868 N N . GLU A 1 250 ? 27.235 20.241 67.807 1.00 43.31 250 GLU A N 1
ATOM 1869 C CA . GLU A 1 250 ? 27.989 19.047 68.174 1.00 43.31 250 GLU A CA 1
ATOM 1870 C C . GLU A 1 250 ? 27.452 18.392 69.457 1.00 43.31 250 GLU A C 1
ATOM 1872 O O . GLU A 1 250 ? 26.915 19.069 70.333 1.00 43.31 250 GLU A O 1
ATOM 1877 N N . GLY A 1 251 ? 27.683 17.084 69.622 1.00 35.75 251 GLY A N 1
ATOM 1878 C CA . GLY A 1 251 ? 27.479 16.438 70.921 1.00 35.75 251 GLY A CA 1
ATOM 1879 C C . GLY A 1 251 ? 27.368 14.918 70.893 1.00 35.75 251 GLY A C 1
ATOM 1880 O O . GLY A 1 251 ? 26.275 14.378 70.857 1.00 35.75 251 GLY A O 1
ATOM 1881 N N . GLN A 1 252 ? 28.528 14.263 70.923 1.00 36.72 252 GLN A N 1
ATOM 1882 C CA . GLN A 1 252 ? 28.855 13.034 71.658 1.00 36.72 252 GLN A CA 1
ATOM 1883 C C . GLN A 1 252 ? 27.765 11.988 72.000 1.00 36.72 252 GLN A C 1
ATOM 1885 O O . GLN A 1 252 ? 26.880 12.220 72.811 1.00 36.72 252 GLN A O 1
ATOM 1890 N N . ASN A 1 253 ? 28.088 10.757 71.578 1.00 35.56 253 ASN A N 1
ATOM 1891 C CA . ASN A 1 253 ? 28.204 9.557 72.420 1.00 35.56 253 ASN A CA 1
ATOM 1892 C C . ASN A 1 253 ? 26.910 8.938 72.986 1.00 35.56 253 ASN A C 1
ATOM 1894 O O . ASN A 1 253 ? 26.277 9.487 73.880 1.00 35.56 253 ASN A O 1
ATOM 1898 N N . GLY A 1 254 ? 26.611 7.701 72.576 1.00 35.19 254 GLY A N 1
ATOM 1899 C CA . GLY A 1 254 ? 25.698 6.845 73.330 1.00 35.19 254 GLY A CA 1
ATOM 1900 C C . GLY A 1 254 ? 25.039 5.722 72.537 1.00 35.19 254 GLY A C 1
ATOM 1901 O O . GLY A 1 254 ? 24.167 5.968 71.718 1.00 35.19 254 GLY A O 1
ATOM 1902 N N . GLN A 1 255 ? 25.397 4.497 72.919 1.00 40.03 255 GLN A N 1
ATOM 1903 C CA . GLN A 1 255 ? 24.568 3.288 72.891 1.00 40.03 255 GLN A CA 1
ATOM 1904 C C . GLN A 1 255 ? 24.265 2.616 71.546 1.00 40.03 255 GLN A C 1
ATOM 1906 O O . GLN A 1 255 ? 23.282 2.875 70.860 1.00 40.03 255 GLN A O 1
ATOM 1911 N N . GLU A 1 256 ? 25.072 1.585 71.312 1.00 41.50 256 GLU A N 1
ATOM 1912 C CA . GLU A 1 256 ? 24.692 0.334 70.667 1.00 41.50 256 GLU A CA 1
ATOM 1913 C C . GLU A 1 256 ? 23.430 -0.240 71.348 1.00 41.50 256 GLU A C 1
ATOM 1915 O O . GLU A 1 256 ? 23.447 -0.617 72.523 1.00 41.50 256 GLU A O 1
ATOM 1920 N N . VAL A 1 257 ? 22.315 -0.271 70.616 1.00 41.75 257 VAL A N 1
ATOM 1921 C CA . VAL A 1 257 ? 21.103 -1.006 70.986 1.00 41.75 257 VAL A CA 1
ATOM 1922 C C . VAL A 1 257 ? 20.830 -2.014 69.879 1.00 41.75 257 VAL A C 1
ATOM 1924 O O . VAL A 1 257 ? 20.598 -1.652 68.728 1.00 41.75 257 VAL A O 1
ATOM 1927 N N . ASN A 1 258 ? 20.870 -3.288 70.265 1.00 45.62 258 ASN A N 1
ATOM 1928 C CA . ASN A 1 258 ? 20.375 -4.420 69.495 1.00 45.62 258 ASN A CA 1
ATOM 1929 C C . ASN A 1 258 ? 18.933 -4.175 69.029 1.00 45.62 258 ASN A C 1
ATOM 1931 O O . ASN A 1 258 ? 18.053 -3.927 69.853 1.00 45.62 258 ASN A O 1
ATOM 1935 N N . SER A 1 259 ? 18.672 -4.365 67.736 1.00 40.66 259 SER A N 1
ATOM 1936 C CA . SER A 1 259 ? 17.326 -4.653 67.240 1.00 40.66 259 SER A CA 1
ATOM 1937 C C . SER A 1 259 ? 17.371 -5.843 66.288 1.00 40.66 259 SER A C 1
ATOM 1939 O O . SER A 1 259 ? 17.960 -5.777 65.208 1.00 40.66 259 SER A O 1
ATOM 1941 N N . GLU A 1 260 ? 16.736 -6.930 66.711 1.00 44.44 260 GLU A N 1
ATOM 1942 C CA . GLU A 1 260 ? 16.425 -8.099 65.901 1.00 44.44 260 GLU A CA 1
ATOM 1943 C C . GLU A 1 260 ? 15.581 -7.683 64.684 1.00 44.44 260 GLU A C 1
ATOM 1945 O O . GLU A 1 260 ? 14.460 -7.195 64.820 1.00 44.44 260 GLU A O 1
ATOM 1950 N N . GLY A 1 261 ? 16.133 -7.871 63.483 1.00 35.47 261 GLY A N 1
ATOM 1951 C CA . GLY A 1 261 ? 15.427 -7.731 62.211 1.00 35.47 261 GLY A CA 1
ATOM 1952 C C . GLY A 1 261 ? 15.001 -9.099 61.689 1.00 35.47 261 GLY A C 1
ATOM 1953 O O . GLY A 1 261 ? 15.837 -9.942 61.374 1.00 35.47 261 GLY A O 1
ATOM 1954 N N . GLN A 1 262 ? 13.689 -9.309 61.622 1.00 39.28 262 GLN A N 1
ATOM 1955 C CA . GLN A 1 262 ? 13.018 -10.524 61.168 1.00 39.28 262 GLN A CA 1
ATOM 1956 C C . GLN A 1 262 ? 13.415 -10.927 59.737 1.00 39.28 262 GLN A C 1
ATOM 1958 O O . GLN A 1 262 ? 13.317 -10.143 58.796 1.00 39.28 262 GLN A O 1
ATOM 1963 N N . ASN A 1 263 ? 13.774 -12.203 59.574 1.00 34.88 263 ASN A N 1
ATOM 1964 C CA . ASN A 1 263 ? 13.849 -12.882 58.284 1.00 34.88 263 ASN A CA 1
ATOM 1965 C C . ASN A 1 263 ? 12.444 -13.015 57.678 1.00 34.88 263 ASN A C 1
ATOM 1967 O O . ASN A 1 263 ? 11.614 -13.764 58.196 1.00 34.88 263 ASN A O 1
ATOM 1971 N N . ILE A 1 264 ? 12.200 -12.347 56.551 1.00 41.94 264 ILE A N 1
ATOM 1972 C CA . ILE A 1 264 ? 11.051 -12.620 55.683 1.00 41.94 264 ILE A CA 1
ATOM 1973 C C . ILE A 1 264 ? 11.538 -13.586 54.602 1.00 41.94 264 ILE A C 1
ATOM 1975 O O . ILE A 1 264 ? 12.269 -13.216 53.685 1.00 41.94 264 ILE A O 1
ATOM 1979 N N . SER A 1 265 ? 11.163 -14.853 54.746 1.00 37.09 265 SER A N 1
ATOM 1980 C CA . SER A 1 265 ? 11.388 -15.893 53.748 1.00 37.09 265 SER A CA 1
ATOM 1981 C C . SER A 1 265 ? 10.459 -15.661 52.553 1.00 37.09 265 SER A C 1
ATOM 1983 O O . SER A 1 265 ? 9.259 -15.916 52.604 1.00 37.09 265 SER A O 1
ATOM 1985 N N . GLY A 1 266 ? 11.024 -15.156 51.456 1.00 36.69 266 GLY A N 1
ATOM 1986 C CA . GLY A 1 266 ? 10.373 -15.170 50.151 1.00 36.69 266 GLY A CA 1
ATOM 1987 C C . GLY A 1 266 ? 10.313 -16.601 49.621 1.00 36.69 266 GLY A C 1
ATOM 1988 O O . GLY A 1 266 ? 11.345 -17.221 49.368 1.00 36.69 266 GLY A O 1
ATOM 1989 N N . ALA A 1 267 ? 9.101 -17.133 49.470 1.00 38.53 267 ALA A N 1
ATOM 1990 C CA . ALA A 1 267 ? 8.854 -18.416 48.832 1.00 38.53 267 ALA A CA 1
ATOM 1991 C C . ALA A 1 267 ? 9.248 -18.346 47.347 1.00 38.53 267 ALA A C 1
ATOM 1993 O O . ALA A 1 267 ? 8.566 -17.728 46.530 1.00 38.53 267 ALA A O 1
ATOM 1994 N N . ALA A 1 268 ? 10.358 -18.992 46.997 1.00 38.12 268 ALA A N 1
ATOM 1995 C CA . ALA A 1 268 ? 10.733 -19.248 45.617 1.00 38.12 268 ALA A CA 1
ATOM 1996 C C . ALA A 1 268 ? 9.754 -20.267 45.009 1.00 38.12 268 ALA A C 1
ATOM 1998 O O . ALA A 1 268 ? 9.794 -21.457 45.329 1.00 38.12 268 ALA A O 1
ATOM 1999 N N . VAL A 1 269 ? 8.867 -19.807 44.123 1.00 44.34 269 VAL A N 1
ATOM 2000 C CA . VAL A 1 269 ? 8.059 -20.683 43.266 1.00 44.34 269 VAL A CA 1
ATOM 2001 C C . VAL A 1 269 ? 8.981 -21.244 42.182 1.00 44.34 269 VAL A C 1
ATOM 2003 O O . VAL A 1 269 ? 9.166 -20.658 41.118 1.00 44.34 269 VAL A O 1
ATOM 2006 N N . GLY A 1 270 ? 9.608 -22.381 42.484 1.00 41.31 270 GLY A N 1
ATOM 2007 C CA . GLY A 1 270 ? 10.352 -23.189 41.524 1.00 41.31 270 GLY A CA 1
ATOM 2008 C C . GLY A 1 270 ? 9.399 -23.862 40.539 1.00 41.31 270 GLY A C 1
ATOM 2009 O O . GLY A 1 270 ? 9.019 -25.017 40.722 1.00 41.31 270 GLY A O 1
ATOM 2010 N N . GLY A 1 271 ? 8.996 -23.136 39.497 1.00 48.84 271 GLY A N 1
ATOM 2011 C CA . GLY A 1 271 ? 8.323 -23.711 38.338 1.00 48.84 271 GLY A CA 1
ATOM 2012 C C . GLY A 1 271 ? 9.298 -24.602 37.574 1.00 48.84 271 GLY A C 1
ATOM 2013 O O . GLY A 1 271 ? 10.207 -24.111 36.911 1.00 48.84 271 GLY A O 1
ATOM 2014 N N . SER A 1 272 ? 9.125 -25.918 37.692 1.00 58.34 272 SER A N 1
ATOM 2015 C CA . SER A 1 272 ? 9.852 -26.915 36.905 1.00 58.34 272 SER A CA 1
ATOM 2016 C C . SER A 1 272 ? 9.745 -26.584 35.408 1.00 58.34 272 SER A C 1
ATOM 2018 O O . SER A 1 272 ? 8.662 -26.591 34.815 1.00 58.34 272 SER A O 1
ATOM 2020 N N . SER A 1 273 ? 10.893 -26.306 34.790 1.00 58.72 273 SER A N 1
ATOM 2021 C CA . SER A 1 273 ? 11.066 -25.998 33.364 1.00 58.72 273 SER A CA 1
ATOM 2022 C C . SER A 1 273 ? 10.596 -27.122 32.428 1.00 58.72 273 SER A C 1
ATOM 2024 O O . SER A 1 273 ? 10.500 -26.924 31.218 1.00 58.72 273 SER A O 1
ATOM 2026 N N . THR A 1 274 ? 10.234 -28.289 32.965 1.00 62.53 274 THR A N 1
ATOM 2027 C CA . THR A 1 274 ? 9.718 -29.425 32.197 1.00 62.53 274 THR A CA 1
ATOM 2028 C C . THR A 1 274 ? 8.299 -29.178 31.671 1.00 62.53 274 THR A C 1
ATOM 2030 O O . THR A 1 274 ? 7.974 -29.626 30.574 1.00 62.53 274 THR A O 1
ATOM 2033 N N . GLY A 1 275 ? 7.464 -28.418 32.393 1.00 73.12 275 GLY A N 1
ATOM 2034 C CA . GLY A 1 275 ? 6.093 -28.116 31.952 1.00 73.12 275 GLY A CA 1
ATOM 2035 C C . GLY A 1 275 ? 6.041 -27.197 30.727 1.00 73.12 275 GLY A C 1
ATOM 2036 O O . GLY A 1 275 ? 5.213 -27.379 29.835 1.00 73.12 275 GLY A O 1
ATOM 2037 N N . TYR A 1 276 ? 6.981 -26.255 30.642 1.00 76.88 276 TYR A N 1
ATOM 2038 C CA . TYR A 1 276 ? 7.055 -25.289 29.546 1.00 76.88 276 TYR A CA 1
ATOM 2039 C C . TYR A 1 276 ? 7.485 -25.941 28.223 1.00 76.88 276 TYR A C 1
ATOM 2041 O O . TYR A 1 276 ? 6.943 -25.630 27.163 1.00 76.88 276 TYR A O 1
ATOM 2049 N N . ILE A 1 277 ? 8.396 -26.918 28.285 1.00 78.19 277 ILE A N 1
ATOM 2050 C CA . ILE A 1 277 ? 8.859 -27.660 27.103 1.00 78.19 277 ILE A CA 1
ATOM 2051 C C . ILE A 1 277 ? 7.714 -28.478 26.487 1.00 78.19 277 ILE A C 1
ATOM 2053 O O . ILE A 1 277 ? 7.557 -28.497 25.267 1.00 78.19 277 ILE A O 1
ATOM 2057 N N . ILE A 1 278 ? 6.866 -29.101 27.313 1.00 80.31 278 ILE A N 1
ATOM 2058 C CA . ILE A 1 278 ? 5.709 -29.871 26.830 1.00 80.31 278 ILE A CA 1
ATOM 2059 C C . ILE A 1 278 ? 4.686 -28.948 26.150 1.00 80.31 278 ILE A C 1
ATOM 2061 O O . ILE A 1 278 ? 4.185 -29.282 25.076 1.00 80.31 278 ILE A O 1
ATOM 2065 N N . ALA A 1 279 ? 4.426 -27.765 26.715 1.00 80.62 279 ALA A N 1
ATOM 2066 C CA . ALA A 1 279 ? 3.528 -26.782 26.109 1.00 80.62 279 ALA A CA 1
ATOM 2067 C C . ALA A 1 279 ? 4.032 -26.302 24.734 1.00 80.62 279 ALA A C 1
ATOM 2069 O O . ALA A 1 279 ? 3.251 -26.239 23.783 1.00 80.62 279 ALA A O 1
ATOM 2070 N N . ILE A 1 280 ? 5.340 -26.050 24.590 1.00 87.38 280 ILE A N 1
ATOM 2071 C CA . ILE A 1 280 ? 5.946 -25.659 23.307 1.00 87.38 280 ILE A CA 1
ATOM 2072 C C . ILE A 1 280 ? 5.792 -26.764 22.255 1.00 87.38 280 ILE A C 1
ATOM 2074 O O . ILE A 1 280 ? 5.421 -26.476 21.117 1.00 87.38 280 ILE A O 1
ATOM 2078 N N . ILE A 1 281 ? 6.030 -28.029 22.617 1.00 91.12 281 ILE A N 1
ATOM 2079 C CA . ILE A 1 281 ? 5.910 -29.160 21.680 1.00 91.12 281 ILE A CA 1
ATOM 2080 C C . ILE A 1 281 ? 4.467 -29.303 21.172 1.00 91.12 281 ILE A C 1
ATOM 2082 O O . ILE A 1 281 ? 4.257 -29.547 19.982 1.00 91.12 281 ILE A O 1
ATOM 2086 N N . ILE A 1 282 ? 3.471 -29.098 22.040 1.00 91.69 282 ILE A N 1
ATOM 2087 C CA . ILE A 1 282 ? 2.053 -29.143 21.656 1.00 91.69 282 ILE A CA 1
ATOM 2088 C C . ILE A 1 282 ? 1.721 -28.010 20.675 1.00 91.69 282 ILE A C 1
ATOM 2090 O O . ILE A 1 282 ? 1.118 -28.266 19.632 1.00 91.69 282 ILE A O 1
ATOM 2094 N N . VAL A 1 283 ? 2.157 -26.778 20.959 1.00 92.38 283 VAL A N 1
ATOM 2095 C CA . VAL A 1 283 ? 1.917 -25.623 20.075 1.00 92.38 283 VAL A CA 1
ATOM 2096 C C . VAL A 1 283 ? 2.577 -25.830 18.709 1.00 92.38 283 VAL A C 1
ATOM 2098 O O . VAL A 1 283 ? 1.927 -25.637 17.681 1.00 92.38 283 VAL A O 1
ATOM 2101 N N . LEU A 1 284 ? 3.825 -26.308 18.673 1.00 92.81 284 LEU A N 1
ATOM 2102 C CA . LEU A 1 284 ? 4.525 -26.612 17.420 1.00 92.81 284 LEU A CA 1
ATOM 2103 C C . LEU A 1 284 ? 3.818 -27.712 16.613 1.00 92.81 284 LEU A C 1
ATOM 2105 O O . LEU A 1 284 ? 3.702 -27.591 15.393 1.00 92.81 284 LEU A O 1
ATOM 2109 N N . GLY A 1 285 ? 3.290 -28.746 17.276 1.00 95.38 285 GLY A N 1
ATOM 2110 C CA . GLY A 1 285 ? 2.514 -29.807 16.630 1.00 95.38 285 GLY A CA 1
ATOM 2111 C C . GLY A 1 285 ? 1.223 -29.300 15.979 1.00 95.38 285 GLY A C 1
ATOM 2112 O O . GLY A 1 285 ? 0.917 -29.672 14.844 1.00 95.38 285 GLY A O 1
ATOM 2113 N N . VAL A 1 286 ? 0.496 -28.401 16.652 1.00 93.69 286 VAL A N 1
ATOM 2114 C CA . VAL A 1 286 ? -0.726 -27.778 16.111 1.00 93.69 286 VAL A CA 1
ATOM 2115 C C . VAL A 1 286 ? -0.406 -26.895 14.902 1.00 93.69 286 VAL A C 1
ATOM 2117 O O . VAL A 1 286 ? -1.095 -26.977 13.883 1.00 93.69 286 VAL A O 1
ATOM 2120 N N . VAL A 1 287 ? 0.668 -26.101 14.969 1.00 92.75 287 VAL A N 1
ATOM 2121 C CA . VAL A 1 287 ? 1.103 -25.236 13.859 1.00 92.75 287 VAL A CA 1
ATOM 2122 C C . VAL A 1 287 ? 1.533 -26.067 12.644 1.00 92.75 287 VAL A C 1
ATOM 2124 O O . VAL A 1 287 ? 1.086 -25.798 11.527 1.00 92.75 287 VAL A O 1
ATOM 2127 N N . LEU A 1 288 ? 2.328 -27.124 12.843 1.00 93.19 288 LEU A N 1
ATOM 2128 C CA . LEU A 1 288 ? 2.718 -28.051 11.772 1.00 93.19 288 LEU A CA 1
ATOM 2129 C C . LEU A 1 288 ? 1.501 -28.748 11.148 1.00 93.19 288 LEU A C 1
ATOM 2131 O O . LEU A 1 288 ? 1.385 -28.798 9.921 1.00 93.19 288 LEU A O 1
ATOM 2135 N N . GLY A 1 289 ? 0.559 -29.222 11.969 1.00 94.19 289 GLY A N 1
ATOM 2136 C CA . GLY A 1 289 ? -0.693 -29.819 11.499 1.00 94.19 289 GLY A CA 1
ATOM 2137 C C . GLY A 1 289 ? -1.518 -28.851 10.646 1.00 94.19 289 GLY A C 1
ATOM 2138 O O . GLY A 1 289 ? -1.979 -29.212 9.560 1.00 94.19 289 GLY A O 1
ATOM 2139 N N . TYR A 1 290 ? -1.630 -27.593 11.080 1.00 93.31 290 TYR A N 1
ATOM 2140 C CA . TYR A 1 290 ? -2.308 -26.540 10.325 1.00 93.31 290 TYR A CA 1
ATOM 2141 C C . TYR A 1 290 ? -1.659 -26.294 8.953 1.00 93.31 290 TYR A C 1
ATOM 2143 O O . TYR A 1 290 ? -2.362 -26.223 7.940 1.00 93.31 290 TYR A O 1
ATOM 2151 N N . PHE A 1 291 ? -0.325 -26.228 8.882 1.00 86.06 291 PHE A N 1
ATOM 2152 C CA . PHE A 1 291 ? 0.396 -26.042 7.617 1.00 86.06 291 PHE A CA 1
ATOM 2153 C C . PHE A 1 291 ? 0.216 -27.218 6.649 1.00 86.06 291 PHE A C 1
ATOM 2155 O O . PHE A 1 291 ? 0.008 -26.995 5.452 1.00 86.06 291 PHE A O 1
ATOM 2162 N N . ILE A 1 292 ? 0.228 -28.456 7.151 1.00 87.12 292 ILE A N 1
ATOM 2163 C CA . ILE A 1 292 ? -0.011 -29.658 6.339 1.00 87.12 292 ILE A CA 1
ATOM 2164 C C . ILE A 1 292 ? -1.430 -29.634 5.746 1.00 87.12 292 ILE A C 1
ATOM 2166 O O . ILE A 1 292 ? -1.594 -29.810 4.536 1.00 87.12 292 ILE A O 1
ATOM 2170 N N . ILE A 1 293 ? -2.452 -29.326 6.555 1.00 84.94 293 ILE A N 1
ATOM 2171 C CA . ILE A 1 293 ? -3.851 -29.220 6.095 1.00 84.94 293 ILE A CA 1
ATOM 2172 C C . ILE A 1 293 ? -4.009 -28.091 5.065 1.00 84.94 293 ILE A C 1
ATOM 2174 O O . ILE A 1 293 ? -4.679 -28.258 4.039 1.00 84.94 293 ILE A O 1
ATOM 2178 N N . ARG A 1 294 ? -3.373 -26.936 5.301 1.00 87.31 294 ARG A N 1
ATOM 2179 C CA . ARG A 1 294 ? -3.411 -25.793 4.378 1.00 87.31 294 ARG A CA 1
ATOM 2180 C C . ARG A 1 294 ? -2.766 -26.128 3.033 1.00 87.31 294 ARG A C 1
ATOM 2182 O O . ARG A 1 294 ? -3.292 -25.708 2.001 1.00 87.31 294 ARG A O 1
ATOM 2189 N N . ARG A 1 295 ? -1.673 -26.899 3.029 1.00 82.00 295 ARG A N 1
ATOM 2190 C CA . ARG A 1 295 ? -1.006 -27.365 1.804 1.00 82.00 295 ARG A CA 1
ATOM 2191 C C . ARG A 1 295 ? -1.901 -28.317 1.008 1.00 82.00 295 ARG A C 1
ATOM 2193 O O . ARG A 1 295 ? -2.139 -28.059 -0.166 1.00 82.00 295 ARG A O 1
ATOM 2200 N N . MET A 1 296 ? -2.514 -29.307 1.662 1.00 81.25 296 MET A N 1
ATOM 2201 C CA . MET A 1 296 ? -3.447 -30.232 0.999 1.00 81.25 296 MET A CA 1
ATOM 2202 C C . MET A 1 296 ? -4.654 -29.513 0.372 1.00 81.25 296 MET A C 1
ATOM 2204 O O . MET A 1 296 ? -5.099 -29.878 -0.714 1.00 81.25 296 MET A O 1
ATOM 2208 N N . ARG A 1 297 ? -5.175 -28.445 0.999 1.00 76.38 297 ARG A N 1
ATOM 2209 C CA . ARG A 1 297 ? -6.264 -27.639 0.410 1.00 76.38 297 ARG A CA 1
ATOM 2210 C C . ARG A 1 297 ? -5.865 -26.896 -0.867 1.00 76.38 297 ARG A C 1
ATOM 2212 O O . ARG A 1 297 ? -6.741 -26.659 -1.697 1.00 76.38 297 ARG A O 1
ATOM 2219 N N . LYS A 1 298 ? -4.597 -26.499 -1.023 1.00 70.50 298 LYS A N 1
ATOM 2220 C CA . LYS A 1 298 ? -4.127 -25.828 -2.248 1.00 70.50 298 LYS A CA 1
ATOM 2221 C C . LYS A 1 298 ? -4.043 -26.811 -3.416 1.00 70.50 298 LYS A C 1
ATOM 2223 O O . LYS A 1 298 ? -4.505 -26.477 -4.503 1.00 70.50 298 LYS A O 1
ATOM 2228 N N . ASP A 1 299 ? -3.593 -28.036 -3.165 1.00 70.38 299 ASP A N 1
ATOM 2229 C CA . ASP A 1 299 ? -3.454 -29.057 -4.211 1.00 70.38 299 ASP A CA 1
ATOM 2230 C C . ASP A 1 299 ? -4.820 -29.536 -4.742 1.00 70.38 299 ASP A C 1
ATOM 2232 O O . ASP A 1 299 ? -4.978 -29.794 -5.934 1.00 70.38 299 ASP A O 1
ATOM 2236 N N . VAL A 1 300 ? -5.861 -29.545 -3.897 1.00 64.75 300 VAL A N 1
ATOM 2237 C CA . VAL A 1 300 ? -7.239 -29.874 -4.319 1.00 64.75 300 VAL A CA 1
ATOM 2238 C C . VAL A 1 300 ? -7.851 -28.795 -5.223 1.00 64.75 300 VAL A C 1
ATOM 2240 O O . VAL A 1 300 ? -8.678 -29.111 -6.077 1.00 64.75 300 VAL A O 1
ATOM 2243 N N . LYS A 1 301 ? -7.435 -27.528 -5.094 1.00 57.22 301 LYS A N 1
ATOM 2244 C CA . LYS A 1 301 ? -7.920 -26.432 -5.953 1.00 57.22 301 LYS A CA 1
ATOM 2245 C C . LYS A 1 301 ? -7.173 -26.330 -7.292 1.00 57.22 301 LYS A C 1
ATOM 2247 O O . LYS A 1 301 ? -7.671 -25.666 -8.193 1.00 57.22 301 LYS A O 1
ATOM 2252 N N . GLY A 1 302 ? -6.032 -27.011 -7.443 1.00 51.16 302 GLY A N 1
ATOM 2253 C CA . GLY A 1 302 ? -5.271 -27.086 -8.698 1.00 51.16 302 GLY A CA 1
ATOM 2254 C C . GLY A 1 302 ? -5.786 -28.130 -9.699 1.00 51.16 302 GLY A C 1
ATOM 2255 O O . GLY A 1 302 ? -5.428 -28.083 -10.872 1.00 51.16 302 GLY A O 1
ATOM 2256 N N . LEU A 1 303 ? -6.664 -29.047 -9.279 1.00 48.03 303 LEU A N 1
ATOM 2257 C CA . LEU A 1 303 ? -7.294 -30.045 -10.154 1.00 48.03 303 LEU A CA 1
ATOM 2258 C C . LEU A 1 303 ? -8.609 -29.509 -10.740 1.00 48.03 303 LEU A C 1
ATOM 2260 O O . LEU A 1 303 ? -9.702 -30.038 -10.526 1.00 48.03 303 LEU A O 1
ATOM 2264 N N . GLY A 1 304 ? -8.474 -28.426 -11.506 1.00 45.91 304 GLY A N 1
ATOM 2265 C CA . GLY A 1 304 ? -9.490 -27.907 -12.412 1.00 45.91 304 GLY A CA 1
ATOM 2266 C C . GLY A 1 304 ? -9.716 -28.860 -13.584 1.00 45.91 304 GLY A C 1
ATOM 2267 O O . GLY A 1 304 ? -9.050 -28.794 -14.608 1.00 45.91 304 GLY A O 1
ATOM 2268 N N . ILE A 1 305 ? -10.654 -29.775 -13.364 1.00 45.53 305 ILE A N 1
ATOM 2269 C CA . ILE A 1 305 ? -11.569 -30.439 -14.300 1.00 45.53 305 ILE A CA 1
ATOM 2270 C C . ILE A 1 305 ? -11.478 -29.922 -15.754 1.00 45.53 305 ILE A C 1
ATOM 2272 O O . ILE A 1 305 ? -12.120 -28.938 -16.115 1.00 45.53 305 ILE A O 1
ATOM 2276 N N . ILE A 1 306 ? -10.784 -30.674 -16.614 1.00 41.59 306 ILE A N 1
ATOM 2277 C CA . ILE A 1 306 ? -11.112 -30.746 -18.044 1.00 41.59 306 ILE A CA 1
ATOM 2278 C C . ILE A 1 306 ? -12.274 -31.731 -18.160 1.00 41.59 306 ILE A C 1
ATOM 2280 O O . ILE A 1 306 ? -12.153 -32.915 -17.837 1.00 41.59 306 ILE A O 1
ATOM 2284 N N . GLY A 1 307 ? -13.435 -31.216 -18.551 1.00 46.16 307 GLY A N 1
ATOM 2285 C CA . GLY A 1 307 ? -14.637 -32.008 -18.737 1.00 46.16 307 GLY A CA 1
ATOM 2286 C C . GLY A 1 307 ? -14.524 -32.937 -19.942 1.00 46.16 307 GLY A C 1
ATOM 2287 O O . GLY A 1 307 ? -14.339 -32.480 -21.060 1.00 46.16 307 GLY A O 1
ATOM 2288 N N . THR A 1 308 ? -14.741 -34.230 -19.721 1.00 41.75 308 THR A N 1
ATOM 2289 C CA . THR A 1 308 ? -15.558 -35.073 -20.604 1.00 41.75 308 THR A CA 1
ATOM 2290 C C . THR A 1 308 ? -16.333 -36.067 -19.735 1.00 41.75 308 THR A C 1
ATOM 2292 O O . THR A 1 308 ? -15.882 -36.489 -18.671 1.00 41.75 308 THR A O 1
ATOM 2295 N N . GLY A 1 309 ? -17.587 -36.302 -20.115 1.00 49.94 309 GLY A N 1
ATOM 2296 C CA . GLY A 1 309 ? -18.627 -36.844 -19.248 1.00 49.94 309 GLY A CA 1
ATOM 2297 C C . GLY A 1 309 ? -18.507 -38.319 -18.850 1.00 49.94 309 GLY A C 1
ATOM 2298 O O . GLY A 1 309 ? -17.746 -39.102 -19.406 1.00 49.94 309 GLY A O 1
ATOM 2299 N N . LYS A 1 310 ? -19.392 -38.671 -17.906 1.00 50.34 310 LYS A N 1
ATOM 2300 C CA . LYS A 1 310 ? -19.741 -40.016 -17.409 1.00 50.34 310 LYS A CA 1
ATOM 2301 C C . LYS A 1 310 ? -18.673 -40.743 -16.578 1.00 50.34 310 LYS A C 1
ATOM 2303 O O . LYS A 1 310 ? -18.000 -41.641 -17.064 1.00 50.34 310 LYS A O 1
ATOM 2308 N N . LYS A 1 311 ? -18.650 -40.428 -15.274 1.00 52.62 311 LYS A N 1
ATOM 2309 C CA . LYS A 1 311 ? -18.565 -41.360 -14.116 1.00 52.62 311 LYS A CA 1
ATOM 2310 C C . LYS A 1 311 ? -18.176 -40.569 -12.859 1.00 52.62 311 LYS A C 1
ATOM 2312 O O . LYS A 1 311 ? -17.010 -40.494 -12.492 1.00 52.62 311 LYS A O 1
ATOM 2317 N N . LYS A 1 312 ? -19.155 -39.988 -12.166 1.00 44.75 312 LYS A N 1
ATOM 2318 C CA . LYS A 1 312 ? -18.977 -39.452 -10.806 1.00 44.75 312 LYS A CA 1
ATOM 2319 C C . LYS A 1 312 ? -20.034 -40.061 -9.893 1.00 44.75 312 LYS A C 1
ATOM 2321 O O . LYS A 1 312 ? -20.972 -39.391 -9.499 1.00 44.75 312 LYS A O 1
ATOM 2326 N N . GLU A 1 313 ? -19.882 -41.346 -9.582 1.00 50.00 313 GLU A N 1
ATOM 2327 C CA . GLU A 1 313 ? -20.702 -41.964 -8.526 1.00 50.00 313 GLU A CA 1
ATOM 2328 C C . GLU A 1 313 ? -19.997 -43.064 -7.713 1.00 50.00 313 GLU A C 1
ATOM 2330 O O . GLU A 1 313 ? -20.595 -43.643 -6.821 1.00 50.00 313 GLU A O 1
ATOM 2335 N N . VAL A 1 314 ? -18.702 -43.339 -7.937 1.00 53.84 314 VAL A N 1
ATOM 2336 C CA . VAL A 1 314 ? -18.022 -44.466 -7.250 1.00 53.84 314 VAL A CA 1
ATOM 2337 C C . VAL A 1 314 ? -16.857 -44.033 -6.346 1.00 53.84 314 VAL A C 1
ATOM 2339 O O . VAL A 1 314 ? -16.451 -44.776 -5.456 1.00 53.84 314 VAL A O 1
ATOM 2342 N N . VAL A 1 315 ? -16.326 -42.814 -6.491 1.00 51.59 315 VAL A N 1
ATOM 2343 C CA . VAL A 1 315 ? -15.094 -42.416 -5.774 1.00 51.59 315 VAL A CA 1
ATOM 2344 C C . VAL A 1 315 ? -15.364 -41.875 -4.361 1.00 51.59 315 VAL A C 1
ATOM 2346 O O . VAL A 1 315 ? -14.516 -42.016 -3.485 1.00 51.59 315 VAL A O 1
ATOM 2349 N N . ASN A 1 316 ? -16.562 -41.344 -4.085 1.00 51.53 316 ASN A N 1
ATOM 2350 C CA . ASN A 1 316 ? -16.849 -40.713 -2.788 1.00 51.53 316 ASN A CA 1
ATOM 2351 C C . ASN A 1 316 ? -17.147 -41.712 -1.649 1.00 51.53 316 ASN A C 1
ATOM 2353 O O . ASN A 1 316 ? -17.044 -41.356 -0.479 1.00 51.53 316 ASN A O 1
ATOM 2357 N N . GLY A 1 317 ? -17.468 -42.973 -1.968 1.00 58.38 317 GLY A N 1
ATOM 2358 C CA . GLY A 1 317 ? -17.770 -43.995 -0.958 1.00 58.38 317 GLY A CA 1
ATOM 2359 C C . GLY A 1 317 ? -16.536 -44.487 -0.199 1.00 58.38 317 GLY A C 1
ATOM 2360 O O . GLY A 1 317 ? -16.569 -44.608 1.019 1.00 58.38 317 GLY A O 1
ATOM 2361 N N . LYS A 1 318 ? -15.407 -44.707 -0.889 1.00 61.22 318 LYS A N 1
ATOM 2362 C CA . LYS A 1 318 ? -14.196 -45.268 -0.259 1.00 61.22 318 LYS A CA 1
ATOM 2363 C C . LYS A 1 318 ? -13.488 -44.298 0.688 1.00 61.22 318 LYS A C 1
ATOM 2365 O O . LYS A 1 318 ? -12.898 -44.743 1.666 1.00 61.22 318 LYS A O 1
ATOM 2370 N N . ALA A 1 319 ? -13.539 -42.996 0.406 1.00 62.72 319 ALA A N 1
ATOM 2371 C CA . ALA A 1 319 ? -12.935 -41.983 1.271 1.00 62.72 319 ALA A CA 1
ATOM 2372 C C . ALA A 1 319 ? -13.744 -41.784 2.562 1.00 62.72 319 ALA A C 1
ATOM 2374 O O . ALA A 1 319 ? -13.164 -41.676 3.639 1.00 62.72 319 ALA A O 1
ATOM 2375 N N . LYS A 1 320 ? -15.078 -41.812 2.460 1.00 73.94 320 LYS A N 1
ATOM 2376 C CA . LYS A 1 320 ? -15.973 -41.722 3.618 1.00 73.94 320 LYS A CA 1
ATOM 2377 C C . LYS A 1 320 ? -15.824 -42.937 4.541 1.00 73.94 320 LYS A C 1
ATOM 2379 O O . LYS A 1 320 ? -15.641 -42.776 5.738 1.00 73.94 320 LYS A O 1
ATOM 2384 N N . ASP A 1 321 ? -15.740 -44.133 3.959 1.00 80.19 321 ASP A N 1
ATOM 2385 C CA . ASP A 1 321 ? -15.585 -45.391 4.702 1.00 80.19 321 ASP A CA 1
ATOM 2386 C C . ASP A 1 321 ? -14.232 -45.505 5.442 1.00 80.19 321 ASP A C 1
ATOM 2388 O O . ASP A 1 321 ? -14.120 -46.157 6.480 1.00 80.19 321 ASP A O 1
ATOM 2392 N N . GLN A 1 322 ? -13.183 -44.855 4.924 1.00 77.12 322 GLN A N 1
ATOM 2393 C CA . GLN A 1 322 ? -11.887 -44.726 5.604 1.00 77.12 322 GLN A CA 1
ATOM 2394 C C . GLN A 1 322 ? -11.940 -43.709 6.752 1.00 77.12 322 GLN A C 1
ATOM 2396 O O . GLN A 1 322 ? -11.347 -43.952 7.801 1.00 77.12 322 GLN A O 1
ATOM 2401 N N . LEU A 1 323 ? -12.662 -42.599 6.574 1.00 72.75 323 LEU A N 1
ATOM 2402 C CA . LEU A 1 323 ? -12.816 -41.567 7.598 1.00 72.75 323 LEU A CA 1
ATOM 2403 C C . LEU A 1 323 ? -13.627 -42.080 8.797 1.00 72.75 323 LEU A C 1
ATOM 2405 O O . LEU A 1 323 ? -13.201 -41.905 9.936 1.00 72.75 323 LEU A O 1
ATOM 2409 N N . ASP A 1 324 ? -14.719 -42.803 8.544 1.00 81.31 324 ASP A N 1
ATOM 2410 C CA . ASP A 1 324 ? -15.569 -43.369 9.599 1.00 81.31 324 ASP A CA 1
ATOM 2411 C C . ASP A 1 324 ? -14.809 -44.423 10.436 1.00 81.31 324 ASP A C 1
ATOM 2413 O O . ASP A 1 324 ? -14.935 -44.468 11.659 1.00 81.31 324 ASP A O 1
ATOM 2417 N N . LYS A 1 325 ? -13.913 -45.207 9.812 1.00 84.62 325 LYS A N 1
ATOM 2418 C CA . LYS A 1 325 ? -13.024 -46.160 10.514 1.00 84.62 325 LYS A CA 1
ATOM 2419 C C . LYS A 1 325 ? -11.956 -45.492 11.378 1.00 84.62 325 LYS A C 1
ATOM 2421 O O . LYS A 1 325 ? -11.470 -46.110 12.326 1.00 84.62 325 LYS A O 1
ATOM 2426 N N . ILE A 1 326 ? -11.534 -44.279 11.028 1.00 81.12 326 ILE A N 1
ATOM 2427 C CA . ILE A 1 326 ? -10.574 -43.512 11.831 1.00 81.12 326 ILE A CA 1
ATOM 2428 C C . ILE A 1 326 ? -11.290 -42.901 13.036 1.00 81.12 326 ILE A C 1
ATOM 2430 O O . ILE A 1 326 ? -10.763 -42.984 14.143 1.00 81.12 326 ILE A O 1
ATOM 2434 N N . LEU A 1 327 ? -12.497 -42.365 12.843 1.00 79.56 327 LEU A N 1
ATOM 2435 C CA . LEU A 1 327 ? -13.302 -41.786 13.920 1.00 79.56 327 LEU A CA 1
ATOM 2436 C C . LEU A 1 327 ? -13.709 -42.838 14.969 1.00 79.56 327 LEU A C 1
ATOM 2438 O O . LEU A 1 327 ? -13.501 -42.606 16.155 1.00 79.56 327 LEU A O 1
ATOM 2442 N N . ASP A 1 328 ? -14.126 -44.042 14.555 1.00 85.38 328 ASP A N 1
ATOM 2443 C CA . ASP A 1 328 ? -14.448 -45.145 15.488 1.00 85.38 328 ASP A CA 1
ATOM 2444 C C . ASP A 1 328 ? -13.236 -45.612 16.326 1.00 85.38 328 ASP A C 1
ATOM 2446 O O . ASP A 1 328 ? -13.387 -46.125 17.433 1.00 85.38 328 ASP A O 1
ATOM 2450 N N . LYS A 1 329 ? -12.005 -45.421 15.829 1.00 81.50 329 LYS A N 1
ATOM 2451 C CA . LYS A 1 329 ? -10.779 -45.726 16.590 1.00 81.50 329 LYS A CA 1
ATOM 2452 C C . LYS A 1 329 ? -10.391 -44.634 17.582 1.00 81.50 329 LYS A C 1
ATOM 2454 O O . LYS A 1 329 ? -9.644 -44.934 18.511 1.00 81.50 329 LYS A O 1
ATOM 2459 N N . ILE A 1 330 ? -10.837 -43.400 17.359 1.00 75.44 330 ILE A N 1
ATOM 2460 C CA . ILE A 1 330 ? -10.580 -42.271 18.257 1.00 75.44 330 ILE A CA 1
ATOM 2461 C C . ILE A 1 330 ? -11.539 -42.336 19.448 1.00 75.44 330 ILE A C 1
ATOM 2463 O O . ILE A 1 330 ? -11.073 -42.211 20.570 1.00 75.44 330 ILE A O 1
ATOM 2467 N N . ASP A 1 331 ? -12.817 -42.658 19.233 1.00 74.25 331 ASP A N 1
ATOM 2468 C CA . ASP A 1 331 ? -13.808 -42.773 20.320 1.00 74.25 331 ASP A CA 1
ATOM 2469 C C . ASP A 1 331 ? -13.577 -43.976 21.259 1.00 74.25 331 ASP A C 1
ATOM 2471 O O . ASP A 1 331 ? -14.120 -44.027 22.361 1.00 74.25 331 ASP A O 1
ATOM 2475 N N . LYS A 1 332 ? -12.774 -44.964 20.841 1.00 71.81 332 LYS A N 1
ATOM 2476 C CA . LYS A 1 332 ? -12.440 -46.162 21.637 1.00 71.81 332 LYS A CA 1
ATOM 2477 C C . LYS A 1 332 ? -11.145 -46.041 22.452 1.00 71.81 332 LYS A C 1
ATOM 2479 O O . LYS A 1 332 ? -10.738 -47.033 23.062 1.00 71.81 332 LYS A O 1
ATOM 2484 N N . LYS A 1 333 ? -10.479 -44.886 22.441 1.00 55.84 333 LYS A N 1
ATOM 2485 C CA . LYS A 1 333 ? -9.272 -44.603 23.233 1.00 55.84 333 LYS A CA 1
ATOM 2486 C C . LYS A 1 333 ? -9.537 -43.516 24.259 1.00 55.84 333 LYS A C 1
ATOM 2488 O O . LYS A 1 333 ? -8.969 -43.658 25.362 1.00 55.84 333 LYS A O 1
#

pLDDT: mean 72.61, std 20.45, range [34.88, 97.25]

Secondary structure (DSSP, 8-state):
-PPTTEEES-SEEEEE-----SS-EEEEEEEETTEEEEEEE--TTSTT-EEEEE--SEEEEEEEEEEETTS-EEEPPPEEEEE------------------------------------------------HHHHHH-EEEEEETT-EEEEEEEETTEEEEEEEEEEEE-SSEEEEEEETBSS-SEEEEETT-EEEEEBTT-S-EEEEEEEEEETTEEEEEEEEE-----------------------------------------------THHHHHHHHHHHHHHHHHHHHHHHHHHHHS-------S--SSHHHHHHHHHHHHHHHHTT-

Sequence (333 aa):
SPEDSATTTNNLVRFFYGATDNYEANNCSLTKKGVLIGNKGINEDNNSNYFIYTLENGQYTWSITCYDKAGNSNSTSTRSLTINGILEAQPEPSNTSTGSGGSGGSGGSPGESGTTEEEEVPRQVAAYTATDNEMESGYNIVLGASDELSFKIYKGGTGKEVLLTMYALGTHTARMTLEGSKGKGTYTMTEGENKNFSLEYSNDDLWVLLNDINAGKADMTLRVLQTEKGTSETSPTTGKVVEEVNQANEGQNGQEVNSEGQNISGAAVGGSSTGYIIAIIIVLGVVLGYFIIRRMRKDVKGLGIIGTGKKKEVVNGKAKDQLDKILDKIDKK

Foldseek 3Di:
DPAFPEEDQAQKDKAQDADDDPQAWAKKFKDKQNHTDDMDGDDPVSPPGIDIDRHDFDKIKMKMKIAHPVGDIDIDPIGMYGHDHDPPPDPDPPPPDDDDDDDDDDDDDDDDDDDPPPPPPPPPQPEDEDDQVCQAVKPKDKDAAQHKYWYWDDDPNDTDIKIKGFHFDDQFWTWIAIPQFPDGDIDIDGAQDWDWTHGPPDNKTWIKHFHHQDPRMTIMIIHIGDDPPPPPPPDDDDDDDDDDDDDDDDDDDDDDDDDDDDDDDDDDPPDPPVVVVVVVVVVVVVVVVVVVVVVVVVVVVVPPDPDDDDDDDPPPVVVVVVVVVVVVVVVVD

Radius of gyration: 34.43 Å; chains: 1; bounding box: 64×87×115 Å